Protein AF-0000000067715936 (afdb_homodimer)

Solvent-accessible surface area (backbone atoms only — not comparable to full-atom values): 15524 Å² total; per-residue (Å²): 127,85,48,69,52,58,50,30,34,48,45,57,54,63,25,70,60,18,38,40,28,25,36,74,87,39,34,25,76,39,58,26,57,14,31,23,70,72,31,63,42,48,46,82,70,44,51,72,33,55,62,60,72,42,38,44,74,93,49,41,64,63,50,51,56,50,47,52,48,27,74,70,68,75,48,71,90,54,71,92,53,64,46,77,43,72,30,29,26,68,85,65,51,73,45,35,28,36,34,47,71,28,82,40,57,46,97,87,66,46,73,51,25,40,32,36,43,50,41,82,41,40,67,61,51,51,51,52,51,51,48,50,50,53,38,53,53,48,51,46,54,52,68,77,90,125,85,49,68,52,58,50,29,32,49,46,56,55,63,25,68,61,19,38,40,29,25,36,74,87,37,35,25,76,40,57,27,58,14,30,23,70,73,33,62,42,47,46,83,70,42,51,73,31,57,63,59,72,41,39,44,74,94,49,42,64,63,49,49,56,51,47,52,48,26,72,71,67,75,48,71,90,53,72,92,54,65,46,76,44,73,30,28,26,67,87,64,50,74,45,35,28,34,34,46,72,30,82,41,54,46,97,86,65,47,74,51,25,41,33,36,42,49,42,84,41,38,66,60,52,51,51,52,50,51,49,51,50,52,39,52,53,48,50,46,54,53,68,75,89

Sequence (290 aa):
MVDFDTIAARLVTETEEAIIYATRDGIIRLWNGGSEKLFGYTAGEALGKSLDIIIPEKHRKAHWDGWDRVMESGETRYGSEPLNVPGIRADGSKMSLEFSITILKDDSGKIEGVAAFLRDVTANWDEKKALRIRIKELERQIEGHMVDFDTIAARLVTETEEAIIYATRDGIIRLWNGGSEKLFGYTAGEALGKSLDIIIPEKHRKAHWDGWDRVMESGETRYGSEPLNVPGIRADGSKMSLEFSITILKDDSGKIEGVAAFLRDVTANWDEKKALRIRIKELERQIEGH

Foldseek 3Di:
DDDPVRVVVCCQAPPLWFKWKAWLVQFTQDTHPNNCVVAVDDPVRRHGDGPVLWAPPVCVVVVVVQSVVCQVPVDHPCPQAWDWDKTAHNVGDIFIKTKDKDFDADPVRHTTIMMMTIDGCRVVVVVVVVVVVVVVVVVCVVVVD/DDDPVRVVVCCQAPPLWFKWKAWLVQFTQDTHPNNCVVAVDDPVRRHGDGPVLWAPPVCVVVVVVQSVVCQVPVDHPCPQAWDWDKTAHNVGDIFIKTKDKDFDADPVRHTGIMMMTIDGCRVVVVVVVVVVVVVVVVVCVVVVD

Secondary structure (DSSP, 8-state):
---HHHHHHHHHHH-SSEEEEEETTSBEEEE-HHHHHHH---HHHHTTSBGGGGS-HHHHHHHHHHHHHHHHHS--TTTTSPEEEEEE-TTS-EEEEEEEEEEEE-TTS-EEEEEEEEEE-HHHHHHHHHHHHHHHHHHHHHH--/---HHHHHHHHHHH-SSEEEEEETTSBEEEE-HHHHHHH---HHHHTTSBGGGGS-HHHHHHHHHHHHHHHHHS--TTTTSPEEEEEE-TTS-EEEEEEEEEEEE-TTS-EEEEEEEEEE-HHHHHHHHHHHHHHHHHHHHHH--

InterPro domains:
  IPR000014 PAS domain [PS50112] (10-74)
  IPR000014 PAS domain [SM00091] (6-72)
  IPR000014 PAS domain [TIGR00229] (12-124)
  IPR000014 PAS domain [cd00130] (17-121)
  IPR000700 PAS-associated, C-terminal [PS50113] (81-133)
  IPR013656 PAS fold 4 [PF08448] (16-123)
  IPR035965 PAS domain superfamily [SSF55785] (17-132)

Structure (mmCIF, N/CA/C/O backbone):
data_AF-0000000067715936-model_v1
#
loop_
_entity.id
_entity.type
_entity.pdbx_description
1 polymer 'PAS/PAC domain'
#
loop_
_atom_site.group_PDB
_atom_site.id
_atom_site.type_symbol
_atom_site.label_atom_id
_atom_site.label_alt_id
_atom_site.label_comp_id
_atom_site.label_asym_id
_atom_site.label_entity_id
_atom_site.label_seq_id
_atom_site.pdbx_PDB_ins_code
_atom_site.Cartn_x
_atom_site.Cartn_y
_atom_site.Cartn_z
_atom_site.occupancy
_atom_site.B_iso_or_equiv
_atom_site.auth_seq_id
_atom_site.auth_comp_id
_atom_site.auth_asym_id
_atom_site.auth_atom_id
_atom_site.pdbx_PDB_model_num
ATOM 1 N N . MET A 1 1 ? -14.18 -21.875 -7.168 1 60.84 1 MET A N 1
ATOM 2 C CA . MET A 1 1 ? -13.539 -20.828 -6.367 1 60.84 1 MET A CA 1
ATOM 3 C C . MET A 1 1 ? -12.117 -20.578 -6.852 1 60.84 1 MET A C 1
ATOM 5 O O . MET A 1 1 ? -11.367 -21.516 -7.121 1 60.84 1 MET A O 1
ATOM 9 N N . VAL A 1 2 ? -11.922 -19.375 -7.281 1 74.62 2 VAL A N 1
ATOM 10 C CA . VAL A 1 2 ? -10.602 -19.094 -7.812 1 74.62 2 VAL A CA 1
ATOM 11 C C . VAL A 1 2 ? -9.539 -19.422 -6.773 1 74.62 2 VAL A C 1
ATOM 13 O O . VAL A 1 2 ? -9.727 -19.188 -5.578 1 74.62 2 VAL A O 1
ATOM 16 N N . ASP A 1 3 ? -8.594 -20.172 -7.215 1 90.44 3 ASP A N 1
ATOM 17 C CA . ASP A 1 3 ? -7.551 -20.578 -6.273 1 90.44 3 ASP A CA 1
ATOM 18 C C . ASP A 1 3 ? -6.652 -19.406 -5.91 1 90.44 3 ASP A C 1
ATOM 20 O O . ASP A 1 3 ? -6.613 -18.406 -6.629 1 90.44 3 ASP A O 1
ATOM 24 N N . PHE A 1 4 ? -5.984 -19.562 -4.781 1 92.44 4 PHE A N 1
ATOM 25 C CA . PHE A 1 4 ? -5.168 -18.516 -4.188 1 92.44 4 PHE A CA 1
ATOM 26 C C . PHE A 1 4 ? -4.145 -17.984 -5.191 1 92.44 4 PHE A C 1
ATOM 28 O O . PHE A 1 4 ? -3.984 -16.781 -5.348 1 92.44 4 PHE A O 1
ATOM 35 N N . ASP A 1 5 ? -3.439 -18.906 -5.895 1 93.44 5 ASP A N 1
ATOM 36 C CA . ASP A 1 5 ? -2.381 -18.516 -6.816 1 93.44 5 ASP A CA 1
ATOM 37 C C . ASP A 1 5 ? -2.934 -17.656 -7.945 1 93.44 5 ASP A C 1
ATOM 39 O O . ASP A 1 5 ? -2.307 -16.672 -8.344 1 93.44 5 ASP A O 1
ATOM 43 N N . THR A 1 6 ? -4.098 -18 -8.391 1 92.5 6 THR A N 1
ATOM 44 C CA . THR A 1 6 ? -4.742 -17.25 -9.453 1 92.5 6 THR A CA 1
ATOM 45 C C . THR A 1 6 ? -5.148 -15.859 -8.961 1 92.5 6 THR A C 1
ATOM 47 O O . THR A 1 6 ? -4.906 -14.859 -9.633 1 92.5 6 THR A O 1
ATOM 50 N N . ILE A 1 7 ? -5.699 -15.773 -7.793 1 93.5 7 ILE A N 1
ATOM 51 C CA . ILE A 1 7 ? -6.117 -14.5 -7.215 1 93.5 7 ILE A CA 1
ATOM 52 C C . ILE A 1 7 ? -4.902 -13.602 -7.02 1 93.5 7 ILE A C 1
ATOM 54 O O . ILE A 1 7 ? -4.93 -12.422 -7.391 1 93.5 7 ILE A O 1
ATOM 58 N N . ALA A 1 8 ? -3.852 -14.18 -6.473 1 95.44 8 ALA A N 1
ATOM 59 C CA . ALA A 1 8 ? -2.637 -13.414 -6.203 1 95.44 8 ALA A CA 1
ATOM 60 C C . ALA A 1 8 ? -2.066 -12.828 -7.492 1 95.44 8 ALA A C 1
ATOM 62 O O . ALA A 1 8 ? -1.732 -11.641 -7.543 1 95.44 8 ALA A O 1
ATOM 63 N N . ALA A 1 9 ? -1.987 -13.664 -8.5 1 94.75 9 ALA A N 1
ATOM 64 C CA . ALA A 1 9 ? -1.44 -13.219 -9.773 1 94.75 9 ALA A CA 1
ATOM 65 C C . ALA A 1 9 ? -2.295 -12.102 -10.375 1 94.75 9 ALA A C 1
ATOM 67 O O . ALA A 1 9 ? -1.766 -11.102 -10.859 1 94.75 9 ALA A O 1
ATOM 68 N N . ARG A 1 10 ? -3.553 -12.25 -10.359 1 93.94 10 ARG A N 1
ATOM 69 C CA . ARG A 1 10 ? -4.457 -11.242 -10.906 1 93.94 10 ARG A CA 1
ATOM 70 C C . ARG A 1 10 ? -4.367 -9.938 -10.117 1 93.94 10 ARG A C 1
ATOM 72 O O . ARG A 1 10 ? -4.391 -8.852 -10.695 1 93.94 10 ARG A O 1
ATOM 79 N N . LEU A 1 11 ? -4.312 -10.094 -8.82 1 95.06 11 LEU A N 1
ATOM 80 C CA . LEU A 1 11 ? -4.238 -8.922 -7.961 1 95.06 11 LEU A CA 1
ATOM 81 C C . LEU A 1 11 ? -2.986 -8.102 -8.273 1 95.06 11 LEU A C 1
ATOM 83 O O . LEU A 1 11 ? -3.066 -6.887 -8.461 1 95.06 11 LEU A O 1
ATOM 87 N N . VAL A 1 12 ? -1.848 -8.734 -8.43 1 96.12 12 VAL A N 1
ATOM 88 C CA . VAL A 1 12 ? -0.587 -8.055 -8.703 1 96.12 12 VAL A CA 1
ATOM 89 C C . VAL A 1 12 ? -0.648 -7.398 -10.086 1 96.12 12 VAL A C 1
ATOM 91 O O . VAL A 1 12 ? -0.133 -6.297 -10.273 1 96.12 12 VAL A O 1
ATOM 94 N N . THR A 1 13 ? -1.333 -8.031 -10.93 1 94.5 13 THR A N 1
ATOM 95 C CA . THR A 1 13 ? -1.425 -7.543 -12.305 1 94.5 13 THR A CA 1
ATOM 96 C C . THR A 1 13 ? -2.406 -6.379 -12.398 1 94.5 13 THR A C 1
ATOM 98 O O . THR A 1 13 ? -2.152 -5.402 -13.109 1 94.5 13 THR A O 1
ATOM 101 N N . GLU A 1 14 ? -3.447 -6.418 -11.656 1 93.44 14 GLU A N 1
ATOM 102 C CA . GLU A 1 14 ? -4.562 -5.516 -11.938 1 93.44 14 GLU A CA 1
ATOM 103 C C . GLU A 1 14 ? -4.629 -4.387 -10.922 1 93.44 14 GLU A C 1
ATOM 105 O O . GLU A 1 14 ? -5.328 -3.391 -11.133 1 93.44 14 GLU A O 1
ATOM 110 N N . THR A 1 15 ? -3.955 -4.559 -9.836 1 94 15 THR A N 1
ATOM 111 C CA . THR A 1 15 ? -4.012 -3.527 -8.805 1 94 15 THR A CA 1
ATOM 112 C C . THR A 1 15 ? -3.404 -2.223 -9.305 1 94 15 THR A C 1
ATOM 114 O O . THR A 1 15 ? -2.561 -2.23 -10.203 1 94 15 THR A O 1
ATOM 117 N N . GLU A 1 16 ? -3.854 -1.119 -8.711 1 91.62 16 GLU A N 1
ATOM 118 C CA . GLU A 1 16 ? -3.273 0.189 -9 1 91.62 16 GLU A CA 1
ATOM 119 C C . GLU A 1 16 ? -2.031 0.44 -8.148 1 91.62 16 GLU A C 1
ATOM 121 O O . GLU A 1 16 ? -1.279 1.384 -8.406 1 91.62 16 GLU A O 1
ATOM 126 N N . GLU A 1 17 ? -1.806 -0.418 -7.191 1 93.38 17 GLU A N 1
ATOM 127 C CA . GLU A 1 17 ? -0.606 -0.298 -6.367 1 93.38 17 GLU A CA 1
ATOM 128 C C . GLU A 1 17 ? 0.656 -0.534 -7.191 1 93.38 17 GLU A C 1
ATOM 130 O O . GLU A 1 17 ? 0.688 -1.419 -8.047 1 93.38 17 GLU A O 1
ATOM 135 N N . ALA A 1 18 ? 1.635 0.284 -6.938 1 96.88 18 ALA A N 1
ATOM 136 C CA . ALA A 1 18 ? 2.922 0.044 -7.582 1 96.88 18 ALA A CA 1
ATOM 137 C C . ALA A 1 18 ? 3.666 -1.106 -6.914 1 96.88 18 ALA A C 1
ATOM 139 O O . ALA A 1 18 ? 3.918 -1.072 -5.707 1 96.88 18 ALA A O 1
ATOM 140 N N . ILE A 1 19 ? 4.012 -2.092 -7.707 1 97.94 19 ILE A N 1
ATOM 141 C CA . ILE A 1 19 ? 4.707 -3.279 -7.223 1 97.94 19 ILE A CA 1
ATOM 142 C C . ILE A 1 19 ? 5.918 -3.564 -8.109 1 97.94 19 ILE A C 1
ATOM 144 O O . ILE A 1 19 ? 5.785 -3.693 -9.328 1 97.94 19 ILE A O 1
ATOM 148 N N . ILE A 1 20 ? 7.051 -3.693 -7.461 1 98.25 20 ILE A N 1
ATOM 149 C CA . ILE A 1 20 ? 8.297 -4.008 -8.156 1 98.25 20 ILE A CA 1
ATOM 150 C C . ILE A 1 20 ? 8.969 -5.207 -7.492 1 98.25 20 ILE A C 1
ATOM 152 O O . ILE A 1 20 ? 8.867 -5.391 -6.277 1 98.25 20 ILE A O 1
ATOM 156 N N . TYR A 1 21 ? 9.57 -6.043 -8.266 1 97.75 21 TYR A N 1
ATOM 157 C CA . TYR A 1 21 ? 10.469 -7.09 -7.793 1 97.75 21 TYR A CA 1
ATOM 158 C C . TYR A 1 21 ? 11.828 -6.996 -8.469 1 97.75 21 TYR A C 1
ATOM 160 O O . TYR A 1 21 ? 11.914 -6.832 -9.688 1 97.75 21 TYR A O 1
ATOM 168 N N . ALA A 1 22 ? 12.844 -7 -7.691 1 97.5 22 ALA A N 1
ATOM 169 C CA . ALA A 1 22 ? 14.203 -7.027 -8.219 1 97.5 22 ALA A CA 1
ATOM 170 C C . ALA A 1 22 ? 14.984 -8.219 -7.668 1 97.5 22 ALA A C 1
ATOM 172 O O . ALA A 1 22 ? 14.844 -8.57 -6.496 1 97.5 22 ALA A O 1
ATOM 173 N N . THR A 1 23 ? 15.828 -8.773 -8.516 1 95.81 23 THR A N 1
ATOM 174 C CA . THR A 1 23 ? 16.672 -9.898 -8.125 1 95.81 23 THR A CA 1
ATOM 175 C C . THR A 1 23 ? 17.766 -9.445 -7.164 1 95.81 23 THR A C 1
ATOM 177 O O . THR A 1 23 ? 17.906 -8.25 -6.891 1 95.81 23 THR A O 1
ATOM 180 N N . ARG A 1 24 ? 18.469 -10.422 -6.668 1 93.69 24 ARG A N 1
ATOM 181 C CA . ARG A 1 24 ? 19.547 -10.164 -5.719 1 93.69 24 ARG A CA 1
ATOM 182 C C . ARG A 1 24 ? 20.547 -9.164 -6.285 1 93.69 24 ARG A C 1
ATOM 184 O O . ARG A 1 24 ? 21.141 -8.375 -5.539 1 93.69 24 ARG A O 1
ATOM 191 N N . ASP A 1 25 ? 20.719 -9.109 -7.582 1 94.12 25 ASP A N 1
ATOM 192 C CA . ASP A 1 25 ? 21.688 -8.219 -8.203 1 94.12 25 ASP A CA 1
ATOM 193 C C . ASP A 1 25 ? 21.062 -6.867 -8.539 1 94.12 25 ASP A C 1
ATOM 195 O O . ASP A 1 25 ? 21.672 -6.035 -9.211 1 94.12 25 ASP A O 1
ATOM 199 N N . GLY A 1 26 ? 19.844 -6.695 -8.195 1 96.19 26 GLY A N 1
ATOM 200 C CA . GLY A 1 26 ? 19.219 -5.391 -8.344 1 96.19 26 GLY A CA 1
ATOM 201 C C . GLY A 1 26 ? 18.562 -5.199 -9.695 1 96.19 26 GLY A C 1
ATOM 202 O O . GLY A 1 26 ? 18.297 -4.066 -10.109 1 96.19 26 GLY A O 1
ATOM 203 N N . ILE A 1 27 ? 18.328 -6.348 -10.359 1 97.69 27 ILE A N 1
ATOM 204 C CA . ILE A 1 27 ? 17.719 -6.281 -11.688 1 97.69 27 ILE A CA 1
ATOM 205 C C . ILE A 1 27 ? 16.203 -6.465 -11.57 1 97.69 27 ILE A C 1
ATOM 207 O O . ILE A 1 27 ? 15.734 -7.422 -10.953 1 97.69 27 ILE A O 1
ATOM 211 N N . ILE A 1 28 ? 15.484 -5.551 -12.18 1 98.19 28 ILE A N 1
ATOM 212 C CA . ILE A 1 28 ? 14.031 -5.527 -12.086 1 98.19 28 ILE A CA 1
ATOM 213 C C . ILE A 1 28 ? 13.438 -6.676 -12.906 1 98.19 28 ILE A C 1
ATOM 215 O O . ILE A 1 28 ? 13.758 -6.832 -14.086 1 98.19 28 ILE A O 1
ATOM 219 N N . ARG A 1 29 ? 12.523 -7.449 -12.32 1 97.62 29 ARG A N 1
ATOM 220 C CA . ARG A 1 29 ? 11.914 -8.586 -13.008 1 97.62 29 ARG A CA 1
ATOM 221 C C . ARG A 1 29 ? 10.391 -8.516 -12.914 1 97.62 29 ARG A C 1
ATOM 223 O O . ARG A 1 29 ? 9.688 -9.297 -13.57 1 97.62 29 ARG A O 1
ATOM 230 N N . LEU A 1 30 ? 9.93 -7.684 -12.117 1 97.75 30 LEU A N 1
ATOM 231 C CA . LEU A 1 30 ? 8.5 -7.395 -12.055 1 97.75 30 LEU A CA 1
ATOM 232 C C . LEU A 1 30 ? 8.258 -5.891 -11.992 1 97.75 30 LEU A C 1
ATOM 234 O O . LEU A 1 30 ? 8.859 -5.191 -11.18 1 97.75 30 LEU A O 1
ATOM 238 N N . TRP A 1 31 ? 7.484 -5.438 -12.852 1 98.06 31 TRP A N 1
ATOM 239 C CA . TRP A 1 31 ? 7.043 -4.059 -13.031 1 98.06 31 TRP A CA 1
ATOM 240 C C . TRP A 1 31 ? 5.582 -4.008 -13.469 1 98.06 31 TRP A C 1
ATOM 242 O O . TRP A 1 31 ? 5.27 -4.199 -14.648 1 98.06 31 TRP A O 1
ATOM 252 N N . ASN A 1 32 ? 4.734 -3.734 -12.492 1 97.75 32 ASN A N 1
ATOM 253 C CA . ASN A 1 32 ? 3.324 -3.865 -12.836 1 97.75 32 ASN A CA 1
ATOM 254 C C . ASN A 1 32 ? 2.736 -2.537 -13.305 1 97.75 32 ASN A C 1
ATOM 256 O O . ASN A 1 32 ? 3.451 -1.538 -13.406 1 97.75 32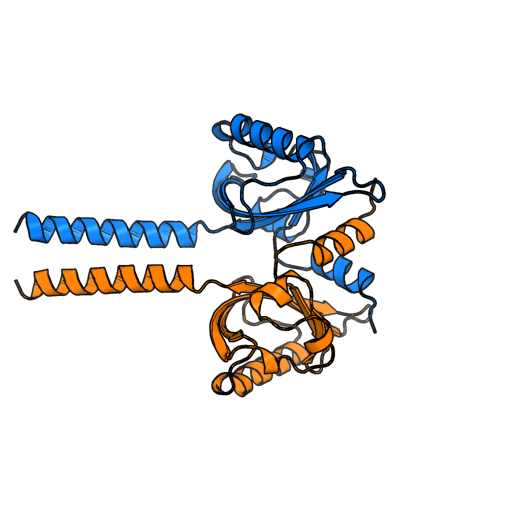 ASN A O 1
ATOM 260 N N . GLY A 1 33 ? 1.473 -2.545 -13.641 1 96.81 33 GLY A N 1
ATOM 261 C CA . GLY A 1 33 ? 0.8 -1.356 -14.141 1 96.81 33 GLY A CA 1
ATOM 262 C C . GLY A 1 33 ? 0.871 -0.184 -13.18 1 96.81 33 GLY A C 1
ATOM 263 O O . GLY A 1 33 ? 1.032 0.963 -13.609 1 96.81 33 GLY A O 1
ATOM 264 N N . GLY A 1 34 ? 0.714 -0.448 -11.867 1 96.62 34 GLY A N 1
ATOM 265 C CA . GLY A 1 34 ? 0.875 0.606 -10.875 1 96.62 34 GLY A CA 1
ATOM 266 C C . GLY A 1 34 ? 2.238 1.271 -10.93 1 96.62 34 GLY A C 1
ATOM 267 O O . GLY A 1 34 ? 2.348 2.488 -10.766 1 96.62 34 GLY A O 1
ATOM 268 N N . SER A 1 35 ? 3.254 0.497 -11.18 1 98.25 35 SER A N 1
ATOM 269 C CA . SER A 1 35 ? 4.605 1.039 -11.297 1 98.25 35 SER A CA 1
ATOM 270 C C . SER A 1 35 ? 4.754 1.886 -12.555 1 98.25 35 SER A C 1
ATOM 272 O O . SER A 1 35 ? 5.426 2.92 -12.539 1 98.25 35 SER A O 1
ATOM 274 N N . GLU A 1 36 ? 4.141 1.464 -13.625 1 98.44 36 GLU A N 1
ATOM 275 C CA . GLU A 1 36 ? 4.168 2.258 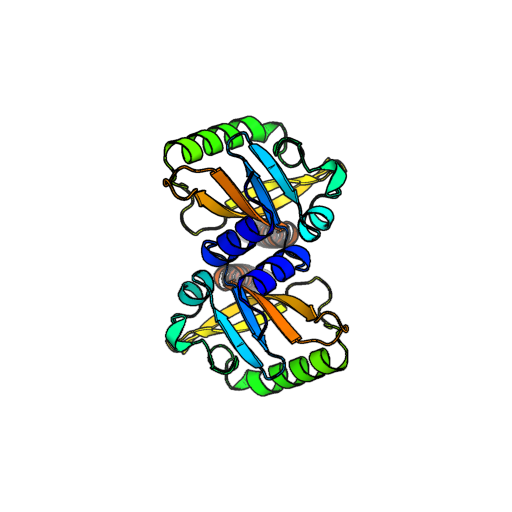-14.852 1 98.44 36 GLU A CA 1
ATOM 276 C C . GLU A 1 36 ? 3.541 3.631 -14.633 1 98.44 36 GLU A C 1
ATOM 278 O O . GLU A 1 36 ? 4.098 4.648 -15.047 1 98.44 36 GLU A O 1
ATOM 283 N N . LYS A 1 37 ? 2.439 3.611 -13.953 1 96.44 37 LYS A N 1
ATOM 284 C CA . LYS A 1 37 ? 1.737 4.863 -13.688 1 96.44 37 LYS A CA 1
ATOM 285 C C . LYS A 1 37 ? 2.547 5.762 -12.75 1 96.44 37 LYS A C 1
ATOM 287 O O . LYS A 1 37 ? 2.625 6.973 -12.961 1 96.44 37 LYS A O 1
ATOM 292 N N . LEU A 1 38 ? 3.131 5.18 -11.805 1 97.12 38 LEU A N 1
ATOM 293 C CA . LEU A 1 38 ? 3.838 5.922 -10.773 1 97.12 38 LEU A CA 1
ATOM 294 C C . LEU A 1 38 ? 5.129 6.523 -11.32 1 97.12 38 LEU A C 1
ATOM 296 O O . LEU A 1 38 ? 5.422 7.695 -11.07 1 97.12 38 LEU A O 1
ATOM 300 N N . PHE A 1 39 ? 5.879 5.727 -12.109 1 98.31 39 PHE A N 1
ATOM 301 C CA . PHE A 1 39 ? 7.238 6.137 -12.438 1 98.31 39 PHE A CA 1
ATOM 302 C C . PHE A 1 39 ? 7.324 6.594 -13.891 1 98.31 39 PHE A C 1
ATOM 304 O O . PHE A 1 39 ? 8.289 7.254 -14.281 1 98.31 39 PHE A O 1
ATOM 311 N N . GLY A 1 40 ? 6.352 6.094 -14.734 1 98.5 40 GLY A N 1
ATOM 312 C CA . GLY A 1 40 ? 6.309 6.559 -16.109 1 98.5 40 GLY A CA 1
ATOM 313 C C . GLY A 1 40 ? 7.055 5.648 -17.078 1 98.5 40 GLY A C 1
ATOM 314 O O . GLY A 1 40 ? 7.043 5.867 -18.281 1 98.5 40 GLY A O 1
ATOM 315 N N . TYR A 1 41 ? 7.805 4.641 -16.609 1 98.62 41 TYR A N 1
ATOM 316 C CA . TYR A 1 41 ? 8.398 3.611 -17.453 1 98.62 41 TYR A CA 1
ATOM 317 C C . TYR A 1 41 ? 7.402 2.486 -17.719 1 98.62 41 TYR A C 1
ATOM 319 O O . TYR A 1 41 ? 6.738 2.008 -16.781 1 98.62 41 TYR A O 1
ATOM 327 N N . THR A 1 42 ? 7.293 2.072 -18.938 1 98.31 42 THR A N 1
ATOM 328 C CA . THR A 1 42 ? 6.539 0.855 -19.219 1 98.31 42 THR A CA 1
ATOM 329 C C . THR A 1 42 ? 7.285 -0.372 -18.703 1 98.31 42 THR A C 1
ATOM 331 O O . THR A 1 42 ? 8.477 -0.298 -18.391 1 98.31 42 THR A O 1
ATOM 334 N N . ALA A 1 43 ? 6.555 -1.436 -18.609 1 97.81 43 ALA A N 1
ATOM 335 C CA . ALA A 1 43 ? 7.211 -2.688 -18.25 1 97.81 43 ALA A CA 1
ATOM 336 C C . ALA A 1 43 ? 8.336 -3.02 -19.219 1 97.81 43 ALA A C 1
ATOM 338 O O . ALA A 1 43 ? 9.414 -3.463 -18.812 1 97.81 43 ALA A O 1
ATOM 339 N N . GLY A 1 44 ? 8.102 -2.836 -20.453 1 97.88 44 GLY A N 1
ATOM 340 C CA . GLY A 1 44 ? 9.109 -3.098 -21.469 1 97.88 44 GLY A CA 1
ATOM 341 C C . GLY A 1 44 ? 10.375 -2.275 -21.266 1 97.88 44 GLY A C 1
ATOM 342 O O . GLY A 1 44 ? 11.477 -2.748 -21.547 1 97.88 44 GLY A O 1
ATOM 343 N N . GLU A 1 45 ? 10.266 -1.085 -20.797 1 98.5 45 GLU A N 1
ATOM 344 C CA . GLU A 1 45 ? 11.398 -0.193 -20.562 1 98.5 45 GLU A CA 1
ATOM 345 C C . GLU A 1 45 ? 12.117 -0.543 -19.25 1 98.5 45 GLU A C 1
ATOM 347 O O . GLU A 1 45 ? 13.328 -0.372 -19.141 1 98.5 45 GLU A O 1
ATOM 352 N N . ALA A 1 46 ? 11.406 -0.986 -18.281 1 98.62 46 ALA A N 1
ATOM 353 C CA . ALA A 1 46 ? 11.93 -1.114 -16.922 1 98.62 46 ALA A CA 1
ATOM 354 C C . ALA A 1 46 ? 12.508 -2.508 -16.688 1 98.62 46 ALA A C 1
ATOM 356 O O . ALA A 1 46 ? 13.523 -2.658 -16 1 98.62 46 ALA A O 1
ATOM 357 N N . LEU A 1 47 ? 11.852 -3.557 -17.25 1 98.06 47 LEU A N 1
ATOM 358 C CA . LEU A 1 47 ? 12.289 -4.93 -17 1 98.06 47 LEU A CA 1
ATOM 359 C C . LEU A 1 47 ? 13.695 -5.152 -17.547 1 98.06 47 LEU A C 1
ATOM 361 O O . LEU A 1 47 ? 14.008 -4.758 -18.672 1 98.06 47 LEU A O 1
ATOM 365 N N . GLY A 1 48 ? 14.539 -5.699 -16.719 1 98 48 GLY A N 1
ATOM 366 C CA . GLY A 1 48 ? 15.914 -5.965 -17.094 1 98 48 GLY A CA 1
ATOM 367 C C . GLY A 1 48 ? 16.859 -4.84 -16.719 1 98 48 GLY A C 1
ATOM 368 O O . GLY A 1 48 ? 18.078 -4.98 -16.844 1 98 48 GLY A O 1
ATOM 369 N N . LYS A 1 49 ? 16.375 -3.76 -16.281 1 98.5 49 LYS A N 1
ATOM 370 C CA . LYS A 1 49 ? 17.188 -2.625 -15.867 1 98.5 49 LYS A CA 1
ATOM 371 C C . LYS A 1 49 ? 17.469 -2.666 -14.367 1 98.5 49 LYS A C 1
ATOM 373 O O . LYS A 1 49 ? 16.875 -3.461 -13.641 1 98.5 49 LYS A O 1
ATOM 378 N N . SER A 1 50 ? 18.469 -1.834 -13.938 1 98.44 50 SER A N 1
ATOM 379 C CA . SER A 1 50 ? 18.766 -1.607 -12.531 1 98.44 50 SER A CA 1
ATOM 380 C C . SER A 1 50 ? 17.719 -0.721 -11.867 1 98.44 50 SER A C 1
ATOM 382 O O . SER A 1 50 ? 17.141 0.162 -12.516 1 98.44 50 SER A O 1
ATOM 384 N N . LEU A 1 51 ? 17.484 -0.887 -10.562 1 98.19 51 LEU A N 1
ATOM 385 C CA . LEU A 1 51 ? 16.625 -0.005 -9.773 1 98.19 51 LEU A CA 1
ATOM 386 C C . LEU A 1 51 ? 17.094 1.443 -9.883 1 98.19 51 LEU A C 1
ATOM 388 O O . LEU A 1 51 ? 16.359 2.365 -9.531 1 98.19 51 LEU A O 1
ATOM 392 N N . ASP A 1 52 ? 18.219 1.64 -10.43 1 98.06 52 ASP A N 1
ATOM 393 C CA . ASP A 1 52 ? 18.797 2.979 -10.57 1 98.06 52 ASP A CA 1
ATOM 394 C C . ASP A 1 52 ? 17.828 3.904 -11.312 1 98.06 52 ASP A C 1
ATOM 396 O O . ASP A 1 52 ? 17.828 5.117 -11.086 1 98.06 52 ASP A O 1
ATOM 400 N N . ILE A 1 53 ? 17.047 3.4 -12.133 1 98.31 53 ILE A N 1
ATOM 401 C CA . ILE A 1 53 ? 16.219 4.23 -13 1 98.31 53 ILE A CA 1
ATOM 402 C C . ILE A 1 53 ? 15.219 5.02 -12.156 1 98.31 53 ILE A C 1
ATOM 404 O O . ILE A 1 53 ? 14.633 6 -12.633 1 98.31 53 ILE A O 1
ATOM 408 N N . ILE A 1 54 ? 15 4.621 -10.852 1 98.12 54 ILE A N 1
ATOM 409 C CA . ILE A 1 54 ? 14 5.305 -10.047 1 98.12 54 ILE A CA 1
ATOM 410 C C . ILE A 1 54 ? 14.648 5.871 -8.789 1 98.12 54 ILE A C 1
ATOM 412 O O . ILE A 1 54 ? 13.953 6.285 -7.855 1 98.12 54 ILE A O 1
ATOM 416 N N . ILE A 1 55 ? 15.914 5.762 -8.664 1 97.81 55 ILE A N 1
ATOM 417 C CA . ILE A 1 55 ? 16.656 6.289 -7.527 1 97.81 55 ILE A CA 1
ATOM 418 C C . ILE A 1 55 ? 17.469 7.504 -7.965 1 97.81 55 ILE A C 1
ATOM 420 O O . ILE A 1 55 ? 18.344 7.398 -8.836 1 97.81 55 ILE A O 1
ATOM 424 N N . PRO A 1 56 ? 17.156 8.625 -7.34 1 97.88 56 PRO A N 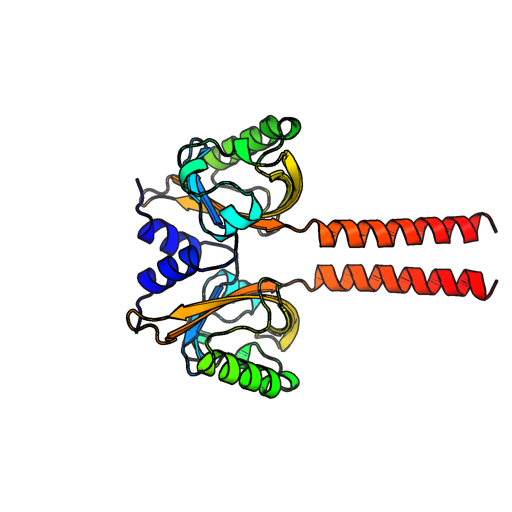1
ATOM 425 C CA . PRO A 1 56 ? 18 9.766 -7.68 1 97.88 56 PRO A CA 1
ATOM 426 C C . PRO A 1 56 ? 19.484 9.469 -7.492 1 97.88 56 PRO A C 1
ATOM 428 O O . PRO A 1 56 ? 19.875 8.797 -6.535 1 97.88 56 PRO A O 1
ATOM 431 N N . GLU A 1 57 ? 20.297 10.062 -8.328 1 97.25 57 GLU A N 1
ATOM 432 C CA . GLU A 1 57 ? 21.719 9.742 -8.383 1 97.25 57 GLU A CA 1
ATOM 433 C C . GLU A 1 57 ? 22.375 9.922 -7.016 1 97.25 57 GLU A C 1
ATOM 435 O O . GLU A 1 57 ? 23.141 9.062 -6.574 1 97.25 57 GLU A O 1
ATOM 440 N N . LYS A 1 58 ? 22.078 10.969 -6.371 1 96.62 58 LYS A N 1
ATOM 441 C CA . LYS A 1 58 ? 22.734 11.312 -5.117 1 96.62 58 LYS A CA 1
ATOM 442 C C . LYS A 1 58 ? 22.391 10.32 -4.016 1 96.62 58 LYS A C 1
ATOM 444 O O . LYS A 1 58 ? 23.047 10.289 -2.967 1 96.62 58 LYS A O 1
ATOM 449 N N . HIS A 1 59 ? 21.391 9.492 -4.195 1 96.75 59 HIS A N 1
ATOM 450 C CA . HIS A 1 59 ? 20.953 8.562 -3.164 1 96.75 59 HIS A CA 1
ATOM 451 C C . HIS A 1 59 ? 21.328 7.125 -3.521 1 96.75 59 HIS A C 1
ATOM 453 O O . HIS A 1 59 ? 21.062 6.199 -2.752 1 96.75 59 HIS A O 1
ATOM 459 N N . ARG A 1 60 ? 21.938 6.863 -4.664 1 97.69 60 ARG A N 1
ATOM 460 C CA . ARG A 1 60 ? 22.172 5.512 -5.164 1 97.69 60 ARG A CA 1
ATOM 461 C C . ARG A 1 60 ? 23.188 4.777 -4.293 1 97.69 60 ARG A C 1
ATOM 463 O O . ARG A 1 60 ? 23 3.605 -3.959 1 97.69 60 ARG A O 1
ATOM 470 N N . LYS A 1 61 ? 24.188 5.492 -3.916 1 97.62 61 LYS A N 1
ATOM 471 C CA . LYS A 1 61 ? 25.203 4.832 -3.088 1 97.62 61 LYS A CA 1
ATOM 472 C C . LYS A 1 61 ? 24.594 4.328 -1.781 1 97.62 61 LYS A C 1
ATOM 474 O O . LYS A 1 61 ? 24.781 3.174 -1.401 1 97.62 61 LYS A O 1
ATOM 479 N N . ALA A 1 62 ? 23.891 5.207 -1.081 1 95.19 62 ALA A N 1
ATOM 480 C CA . ALA A 1 62 ? 23.25 4.832 0.178 1 95.19 62 ALA A CA 1
ATOM 481 C C . ALA A 1 62 ? 22.266 3.688 -0.028 1 95.19 62 ALA A C 1
ATOM 483 O O . ALA A 1 62 ? 22.172 2.781 0.805 1 95.19 62 ALA A O 1
ATOM 484 N N . HIS A 1 63 ? 21.531 3.701 -1.099 1 95.38 63 HIS A N 1
ATOM 485 C CA . HIS A 1 63 ? 20.562 2.646 -1.407 1 95.38 63 HIS A CA 1
ATOM 486 C C . HIS A 1 63 ? 21.266 1.3 -1.575 1 95.38 63 HIS A C 1
ATOM 488 O O . HIS A 1 63 ? 20.859 0.308 -0.962 1 95.38 63 HIS A O 1
ATOM 494 N N . TRP A 1 64 ? 22.297 1.25 -2.328 1 96.81 64 TRP A N 1
ATOM 495 C CA . TRP A 1 64 ? 22.953 -0.019 -2.633 1 96.81 64 TRP A CA 1
ATOM 496 C C . TRP A 1 64 ? 23.734 -0.528 -1.431 1 96.81 64 TRP A C 1
ATOM 498 O O . TRP A 1 64 ? 23.844 -1.738 -1.216 1 96.81 64 TRP A O 1
ATOM 508 N N . ASP A 1 65 ? 24.297 0.447 -0.631 1 95.44 65 ASP A N 1
ATOM 509 C CA . ASP A 1 65 ? 24.875 0.035 0.638 1 95.44 65 ASP A CA 1
ATOM 510 C C . ASP A 1 65 ? 23.859 -0.686 1.514 1 95.44 65 ASP A C 1
ATOM 512 O O . ASP A 1 65 ? 24.156 -1.726 2.104 1 95.44 65 ASP A O 1
ATOM 516 N N . GLY A 1 66 ? 22.719 -0.105 1.575 1 92.25 66 GLY A N 1
ATOM 517 C CA . GLY A 1 66 ? 21.656 -0.745 2.326 1 92.25 66 GLY A CA 1
ATOM 518 C C . GLY A 1 66 ? 21.188 -2.051 1.71 1 92.25 66 GLY A C 1
ATOM 519 O O . GLY A 1 66 ? 20.922 -3.02 2.424 1 92.25 66 GLY A O 1
ATOM 520 N N . TRP A 1 67 ? 21.078 -2.119 0.424 1 94.12 67 TRP A N 1
ATOM 521 C CA . TRP A 1 67 ? 20.688 -3.32 -0.314 1 94.12 67 TRP A CA 1
ATOM 522 C C . TRP A 1 67 ? 21.641 -4.473 -0.001 1 94.12 67 TRP A C 1
ATOM 524 O O . TRP A 1 67 ? 21.203 -5.574 0.343 1 94.12 67 TRP A O 1
ATOM 534 N N . ASP A 1 68 ? 22.891 -4.199 -0.092 1 93.88 68 ASP A N 1
ATOM 535 C CA . ASP A 1 68 ? 23.906 -5.219 0.148 1 93.88 68 ASP A CA 1
ATOM 536 C C . ASP A 1 68 ? 23.812 -5.758 1.574 1 93.88 68 ASP A C 1
ATOM 538 O O . ASP A 1 68 ? 23.969 -6.961 1.799 1 93.88 68 ASP A O 1
ATOM 542 N N . ARG A 1 69 ? 23.578 -4.848 2.445 1 92.19 69 ARG A N 1
ATOM 543 C CA . ARG A 1 69 ? 23.422 -5.27 3.834 1 92.19 69 ARG A CA 1
ATOM 544 C C . ARG A 1 69 ? 22.25 -6.227 3.994 1 92.19 69 ARG A C 1
ATOM 546 O O . ARG A 1 69 ? 22.359 -7.238 4.691 1 92.19 69 ARG A O 1
ATOM 553 N N . VAL A 1 70 ? 21.172 -5.926 3.359 1 89.69 70 VAL A N 1
ATOM 554 C CA . VAL A 1 70 ? 19.984 -6.766 3.432 1 89.69 70 VAL A CA 1
ATOM 555 C C . VAL A 1 70 ? 20.266 -8.125 2.787 1 89.69 70 VAL A C 1
ATOM 557 O O . VAL A 1 70 ? 19.875 -9.164 3.322 1 89.69 70 VAL A O 1
ATOM 560 N N . MET A 1 71 ? 20.922 -8.109 1.677 1 91.19 71 MET A N 1
ATOM 561 C CA . MET A 1 71 ? 21.234 -9.352 0.969 1 91.19 71 MET A CA 1
ATOM 562 C C . MET A 1 71 ? 22.125 -10.258 1.82 1 91.19 71 MET A C 1
ATOM 564 O O . MET A 1 71 ? 22.016 -11.484 1.741 1 91.19 71 MET A O 1
ATOM 568 N N . GLU A 1 72 ? 22.891 -9.633 2.613 1 89.56 72 GLU A N 1
ATOM 569 C CA . GLU A 1 72 ? 23.828 -10.383 3.445 1 89.56 72 GLU A CA 1
ATOM 570 C C . GLU A 1 72 ? 23.156 -10.891 4.715 1 89.56 72 GLU A C 1
ATOM 572 O O . GLU A 1 72 ? 23.328 -12.047 5.105 1 89.56 72 GLU A O 1
ATOM 577 N N . SER A 1 73 ? 22.344 -10.07 5.301 1 85.38 73 SER A N 1
ATOM 578 C CA . SER A 1 73 ? 21.812 -10.391 6.625 1 85.38 73 SER A CA 1
ATOM 579 C C . SER A 1 73 ? 20.438 -11.047 6.535 1 85.38 73 SER A C 1
ATOM 581 O O . SER A 1 73 ? 20.031 -11.758 7.449 1 85.38 73 SER A O 1
ATOM 583 N N . GLY A 1 74 ? 19.75 -10.703 5.48 1 81.75 74 GLY A N 1
ATOM 584 C CA . GLY A 1 74 ? 18.375 -11.133 5.344 1 81.75 74 GLY A CA 1
ATOM 585 C C . GLY A 1 74 ? 17.406 -10.328 6.203 1 81.75 74 GLY A C 1
ATOM 586 O O . GLY A 1 74 ? 16.25 -10.719 6.379 1 81.75 74 GLY A O 1
ATOM 587 N N . GLU A 1 75 ? 17.984 -9.312 6.789 1 80.25 75 GLU A N 1
ATOM 588 C CA . GLU A 1 75 ? 17.188 -8.484 7.688 1 80.25 75 GLU A CA 1
ATOM 589 C C . GLU A 1 75 ? 17.109 -7.047 7.191 1 80.25 75 GLU A C 1
ATOM 591 O O . GLU A 1 75 ? 18.078 -6.512 6.656 1 80.25 75 GLU A O 1
ATOM 596 N N . THR A 1 76 ? 15.867 -6.551 7.254 1 77 76 THR A N 1
ATOM 597 C CA . THR A 1 76 ? 15.711 -5.129 6.98 1 77 76 THR A CA 1
ATOM 598 C C . THR A 1 76 ? 15.719 -4.324 8.273 1 77 76 THR A C 1
ATOM 600 O O . THR A 1 76 ? 15.289 -4.816 9.32 1 77 76 THR A O 1
ATOM 603 N N . ARG A 1 77 ? 16.469 -3.176 8.305 1 62.94 77 ARG A N 1
ATOM 604 C CA . ARG A 1 77 ? 16.516 -2.311 9.484 1 62.94 77 ARG A CA 1
ATOM 605 C C . ARG A 1 77 ? 15.164 -1.654 9.734 1 62.94 77 ARG A C 1
ATOM 607 O O . ARG A 1 77 ? 14.922 -1.115 10.812 1 62.94 77 ARG A O 1
ATOM 614 N N . TYR A 1 78 ? 14.422 -1.62 8.766 1 61.59 78 TYR A N 1
ATOM 615 C CA . TYR A 1 78 ? 13.281 -0.72 8.836 1 61.59 78 TYR A CA 1
ATOM 616 C C . TYR A 1 78 ? 12.047 -1.448 9.367 1 61.59 78 TYR A C 1
ATOM 618 O O . TYR A 1 78 ? 11.023 -0.821 9.664 1 61.59 78 TYR A O 1
ATOM 626 N N . GLY A 1 79 ? 12.422 -2.582 10.055 1 54.84 79 GLY A N 1
ATOM 627 C CA . GLY A 1 79 ? 11.273 -3.303 10.57 1 54.84 79 GLY A CA 1
ATOM 628 C C . GLY A 1 79 ? 10.055 -3.221 9.664 1 54.84 79 GLY A C 1
ATOM 629 O O . GLY A 1 79 ? 10.18 -3.32 8.445 1 54.84 79 GLY A O 1
ATOM 630 N N . SER A 1 80 ? 8.766 -2.926 10.32 1 58.62 80 SER A N 1
ATOM 631 C CA . SER A 1 80 ? 7.465 -2.902 9.664 1 58.62 80 SER A CA 1
ATOM 632 C C . SER A 1 80 ? 7.102 -1.492 9.211 1 58.62 80 SER A C 1
ATOM 634 O O . SER A 1 80 ? 6.07 -1.287 8.57 1 58.62 80 SER A O 1
ATOM 636 N N . GLU A 1 81 ? 8.031 -0.574 9.492 1 62.41 81 GLU A N 1
ATOM 637 C CA . GLU A 1 81 ? 7.609 0.784 9.164 1 62.41 81 GLU A CA 1
ATOM 638 C C . GLU A 1 81 ? 8 1.153 7.738 1 62.41 81 GLU A C 1
ATOM 640 O O . GLU A 1 81 ? 9.07 0.766 7.262 1 62.41 81 GLU A O 1
ATOM 645 N N . PRO A 1 82 ? 7.008 1.757 7.059 1 70.62 82 PRO A N 1
ATOM 646 C CA . PRO A 1 82 ? 7.34 2.207 5.707 1 70.62 82 PRO A CA 1
ATOM 647 C C . PRO A 1 82 ? 8.508 3.193 5.684 1 70.62 82 PRO A C 1
ATOM 649 O O . PRO A 1 82 ? 8.695 3.957 6.633 1 70.62 82 PRO A O 1
ATOM 652 N N . LEU A 1 83 ? 9.367 3.01 4.711 1 80.06 83 LEU A N 1
ATOM 653 C CA . LEU A 1 83 ? 10.477 3.93 4.477 1 80.06 83 LEU A CA 1
ATOM 654 C C . LEU A 1 83 ? 10.047 5.082 3.574 1 80.06 83 LEU A C 1
ATOM 656 O O . LEU A 1 83 ? 9.266 4.883 2.639 1 80.06 83 LEU A O 1
ATOM 660 N N . ASN A 1 84 ? 10.422 6.262 3.986 1 84.88 84 ASN A N 1
ATOM 661 C CA . ASN A 1 84 ? 10.195 7.441 3.158 1 84.88 84 ASN A CA 1
ATOM 662 C C . ASN A 1 84 ? 11.477 7.895 2.465 1 84.88 84 ASN A C 1
ATOM 664 O O . ASN A 1 84 ? 12.445 8.266 3.125 1 84.88 84 ASN A O 1
ATOM 668 N N . VAL A 1 85 ? 11.516 7.832 1.183 1 90.88 85 VAL A N 1
ATOM 669 C CA . VAL A 1 85 ? 12.719 8.188 0.434 1 90.88 85 VAL A CA 1
ATOM 670 C C . VAL A 1 85 ? 12.328 8.969 -0.819 1 90.88 85 VAL A C 1
ATOM 672 O O . VAL A 1 85 ? 11.219 8.836 -1.325 1 90.88 85 VAL A O 1
ATOM 675 N N . PRO A 1 86 ? 13.273 9.797 -1.226 1 95.19 86 PRO A N 1
ATOM 676 C CA . PRO A 1 86 ? 13.008 10.438 -2.516 1 95.19 86 PRO A CA 1
ATOM 677 C C . PRO A 1 86 ? 13.078 9.453 -3.686 1 95.19 86 PRO A C 1
ATOM 679 O O . PRO A 1 86 ? 13.844 8.492 -3.645 1 95.19 86 PRO A O 1
ATOM 682 N N . GLY A 1 87 ? 12.266 9.625 -4.715 1 97.19 87 GLY A N 1
ATOM 683 C CA . GLY A 1 87 ? 12.297 8.898 -5.973 1 97.19 87 GLY A CA 1
ATOM 684 C C . GLY A 1 87 ? 12.297 9.812 -7.188 1 97.19 87 GLY A C 1
ATOM 685 O O . GLY A 1 87 ? 12.117 11.023 -7.062 1 97.19 87 GLY A O 1
ATOM 686 N N . ILE A 1 88 ? 12.594 9.219 -8.32 1 98.12 88 ILE A N 1
ATOM 687 C CA . ILE A 1 88 ? 12.602 9.977 -9.562 1 98.12 88 ILE A CA 1
ATOM 688 C C . ILE A 1 88 ? 11.789 9.242 -10.625 1 98.12 88 ILE A C 1
ATOM 690 O O . ILE A 1 88 ? 11.844 8.008 -10.711 1 98.12 88 ILE A O 1
ATOM 694 N N . ARG A 1 89 ? 11.039 10.031 -11.406 1 98.19 89 ARG A N 1
ATOM 695 C CA . ARG A 1 89 ? 10.242 9.477 -12.492 1 98.19 89 ARG A CA 1
ATOM 696 C C . ARG A 1 89 ? 11.031 9.453 -13.797 1 98.19 89 ARG A C 1
ATOM 698 O O . ARG A 1 89 ? 12.102 10.055 -13.891 1 98.19 89 ARG A O 1
ATOM 705 N N . ALA A 1 90 ? 10.445 8.82 -14.773 1 98.25 90 ALA A N 1
ATOM 706 C CA . ALA A 1 90 ? 11.062 8.734 -16.094 1 98.25 90 ALA A CA 1
ATOM 707 C C . ALA A 1 90 ? 11.266 10.125 -16.688 1 98.25 90 ALA A C 1
ATOM 709 O O . ALA A 1 90 ? 12.234 10.367 -17.422 1 98.25 90 ALA A O 1
ATOM 710 N N . ASP A 1 91 ? 10.43 11.094 -16.312 1 97.81 91 ASP A N 1
ATOM 711 C CA . ASP A 1 91 ? 10.508 12.438 -16.891 1 97.81 91 ASP A CA 1
ATOM 712 C C . ASP A 1 91 ? 11.445 13.328 -16.078 1 97.81 91 ASP A C 1
ATOM 714 O O . ASP A 1 91 ? 11.57 14.523 -16.344 1 97.81 91 ASP A O 1
ATOM 718 N N . GLY A 1 92 ? 11.984 12.758 -15.094 1 97.12 92 GLY A N 1
ATOM 719 C CA . GLY A 1 92 ? 12.977 13.477 -14.305 1 97.12 92 GLY A CA 1
ATOM 720 C C . GLY A 1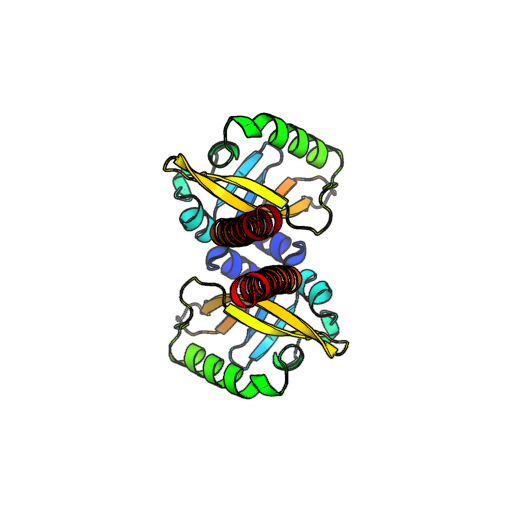 92 ? 12.383 14.172 -13.094 1 97.12 92 GLY A C 1
ATOM 721 O O . GLY A 1 92 ? 13.117 14.688 -12.25 1 97.12 92 GLY A O 1
ATOM 722 N N . SER A 1 93 ? 11.078 14.188 -12.992 1 97.25 93 SER A N 1
ATOM 723 C CA . SER A 1 93 ? 10.461 14.828 -11.836 1 97.25 93 SER A CA 1
ATOM 724 C C . SER A 1 93 ? 10.688 14.008 -10.57 1 97.25 93 SER A C 1
ATOM 726 O O . SER A 1 93 ? 10.688 12.773 -10.617 1 97.25 93 SER A O 1
ATOM 728 N N . LYS A 1 94 ? 10.805 14.711 -9.469 1 96.12 94 LYS A N 1
ATOM 729 C CA . LYS A 1 94 ? 11.062 14.078 -8.18 1 96.12 94 LYS A CA 1
ATOM 730 C C . LYS A 1 94 ? 9.758 13.844 -7.418 1 96.12 94 LYS A C 1
ATOM 732 O O . LYS A 1 94 ? 8.758 14.516 -7.664 1 96.12 94 LYS A O 1
ATOM 737 N N . MET A 1 95 ? 9.828 12.883 -6.508 1 96.69 95 MET A N 1
ATOM 738 C CA . MET A 1 95 ? 8.695 12.602 -5.641 1 96.69 95 MET A CA 1
ATOM 739 C C . MET A 1 95 ? 9.156 12.031 -4.301 1 96.69 95 MET A C 1
ATOM 741 O O . MET A 1 95 ? 10.305 11.609 -4.164 1 96.69 95 MET A O 1
ATOM 745 N N . SER A 1 96 ? 8.25 12.141 -3.336 1 95.5 96 SER A N 1
ATOM 746 C CA . SER A 1 96 ? 8.438 11.445 -2.066 1 95.5 96 SER A CA 1
ATOM 747 C C . SER A 1 96 ? 7.746 10.086 -2.074 1 95.5 96 SER A C 1
ATOM 749 O O . SER A 1 96 ? 6.551 10 -2.363 1 95.5 96 SER A O 1
ATOM 751 N N . LEU A 1 97 ? 8.516 9.078 -1.744 1 95.56 97 LEU A N 1
ATOM 752 C CA . LEU A 1 97 ? 7.992 7.715 -1.785 1 95.56 97 LEU A CA 1
ATOM 753 C C . LEU A 1 97 ? 7.922 7.117 -0.384 1 95.56 97 LEU A C 1
ATOM 755 O O . LEU A 1 97 ? 8.812 7.336 0.435 1 95.56 97 LEU A O 1
ATOM 759 N N . GLU A 1 98 ? 6.883 6.504 -0.177 1 91.94 98 GLU A N 1
ATOM 760 C CA . GLU A 1 98 ? 6.777 5.539 0.91 1 91.94 98 GLU A CA 1
ATOM 761 C C . GLU A 1 98 ? 6.719 4.109 0.375 1 91.94 98 GLU A C 1
ATOM 763 O O . GLU A 1 98 ? 6.055 3.844 -0.628 1 91.94 98 GLU A O 1
ATOM 768 N N . PHE A 1 99 ? 7.512 3.213 0.979 1 91.12 99 PHE A N 1
ATOM 769 C CA . PHE A 1 99 ? 7.457 1.859 0.443 1 91.12 99 PHE A CA 1
ATOM 770 C C . PHE A 1 99 ? 7.629 0.829 1.554 1 91.12 99 PHE A C 1
ATOM 772 O O . PHE A 1 99 ? 8.18 1.138 2.613 1 91.12 99 PHE A O 1
ATOM 779 N N . SER A 1 100 ? 7.055 -0.332 1.362 1 90.5 100 SER A N 1
ATOM 780 C CA . SER A 1 100 ? 7.262 -1.544 2.146 1 90.5 100 SER A CA 1
ATOM 781 C C . SER A 1 100 ? 7.945 -2.627 1.321 1 90.5 100 SER A C 1
ATOM 783 O O . SER A 1 100 ? 7.66 -2.785 0.133 1 90.5 100 SER A O 1
ATOM 785 N N . ILE A 1 101 ? 8.93 -3.301 1.966 1 92.44 101 ILE A N 1
ATOM 786 C CA . ILE A 1 101 ? 9.672 -4.293 1.201 1 92.44 101 ILE A CA 1
ATOM 787 C C . ILE A 1 101 ? 9.398 -5.688 1.759 1 92.44 101 ILE A C 1
ATOM 789 O O . ILE A 1 101 ? 9.078 -5.84 2.941 1 92.44 101 ILE A O 1
ATOM 793 N N . THR A 1 102 ? 9.5 -6.66 0.925 1 93.25 102 THR A N 1
ATOM 794 C CA . THR A 1 102 ? 9.406 -8.078 1.247 1 93.25 102 THR A CA 1
ATOM 795 C C . THR A 1 102 ? 10.594 -8.844 0.675 1 93.25 102 THR A C 1
ATOM 797 O O . THR A 1 102 ? 10.812 -8.844 -0.538 1 93.25 102 THR A O 1
ATOM 800 N N . ILE A 1 103 ? 11.312 -9.445 1.628 1 94.5 103 ILE A N 1
ATOM 801 C CA . ILE A 1 103 ? 12.422 -10.281 1.186 1 94.5 103 ILE A CA 1
ATOM 802 C C . ILE A 1 103 ? 11.898 -11.648 0.759 1 94.5 103 ILE A C 1
ATOM 804 O O . ILE A 1 103 ? 11.242 -12.344 1.543 1 94.5 103 ILE A O 1
ATOM 808 N N . LEU A 1 104 ? 12.141 -12.023 -0.473 1 94.12 104 LEU A N 1
ATOM 809 C CA . LEU A 1 104 ? 11.695 -13.32 -0.979 1 94.12 104 LEU A CA 1
ATOM 810 C C . LEU A 1 104 ? 12.859 -14.312 -1.021 1 94.12 104 LEU A C 1
ATOM 812 O O . LEU A 1 104 ? 13.875 -14.055 -1.664 1 94.12 104 LEU A O 1
ATOM 816 N N . LYS A 1 105 ? 12.641 -15.414 -0.313 1 92.38 105 LYS A N 1
ATOM 817 C CA . LYS A 1 105 ? 13.656 -16.453 -0.225 1 92.38 105 LYS A CA 1
ATOM 818 C C . LYS A 1 105 ? 13.234 -17.703 -1 1 92.38 105 LYS A C 1
ATOM 820 O O . LYS A 1 105 ? 12.039 -17.984 -1.12 1 92.38 105 LYS A O 1
ATOM 825 N N . ASP A 1 106 ? 14.219 -18.359 -1.536 1 86.12 106 ASP A N 1
ATOM 826 C CA . ASP A 1 106 ? 13.914 -19.609 -2.215 1 86.12 106 ASP A CA 1
ATOM 827 C C . ASP A 1 106 ? 13.734 -20.75 -1.211 1 86.12 106 ASP A C 1
ATOM 829 O O . ASP A 1 106 ? 13.734 -20.516 0 1 86.12 106 ASP A O 1
ATOM 833 N N . ASP A 1 107 ? 13.477 -21.953 -1.744 1 85.19 107 ASP A N 1
ATOM 834 C CA . ASP A 1 107 ? 13.148 -23.109 -0.912 1 85.19 107 ASP A CA 1
ATOM 835 C C . ASP A 1 107 ? 14.305 -23.453 0.022 1 85.19 107 ASP A C 1
ATOM 837 O O . ASP A 1 107 ? 14.109 -24.141 1.032 1 85.19 107 ASP A O 1
ATOM 841 N N . SER A 1 108 ? 15.539 -23.094 -0.316 1 89.69 108 SER A N 1
ATOM 842 C CA . SER A 1 108 ? 16.719 -23.359 0.509 1 89.69 108 SER A CA 1
ATOM 843 C C . SER A 1 108 ? 16.922 -22.266 1.542 1 89.69 108 SER A C 1
ATOM 845 O O . SER A 1 108 ? 17.859 -22.344 2.352 1 89.69 108 SER A O 1
ATOM 847 N N . GLY A 1 109 ? 16.172 -21.219 1.492 1 88.38 109 GLY A N 1
ATOM 848 C CA . GLY A 1 109 ? 16.281 -20.125 2.436 1 88.38 109 GLY A CA 1
ATOM 849 C C . GLY A 1 109 ? 17.172 -19 1.939 1 88.38 109 GLY A C 1
ATOM 850 O O . GLY A 1 109 ? 17.406 -18.016 2.654 1 88.38 109 GLY A O 1
ATOM 851 N N . LYS A 1 110 ? 17.609 -19.156 0.734 1 90.62 110 LYS A N 1
ATOM 852 C CA . LYS A 1 110 ? 18.453 -18.109 0.16 1 90.62 110 LYS A CA 1
ATOM 853 C C . LYS A 1 110 ? 17.609 -16.984 -0.433 1 90.62 110 LYS A C 1
ATOM 855 O O . LYS A 1 110 ? 16.594 -17.25 -1.089 1 90.62 110 LYS A O 1
ATOM 860 N N . ILE A 1 111 ? 18.094 -15.773 -0.206 1 93.12 111 ILE A N 1
ATOM 861 C CA . ILE A 1 111 ? 17.375 -14.617 -0.737 1 93.12 111 ILE A CA 1
ATOM 862 C C . ILE A 1 111 ? 17.453 -14.617 -2.262 1 93.12 111 ILE A C 1
ATOM 864 O O . ILE A 1 111 ? 18.547 -14.641 -2.834 1 93.12 111 ILE A O 1
ATOM 868 N N . GLU A 1 112 ? 16.344 -14.539 -2.877 1 92.81 112 GLU A N 1
ATOM 869 C CA . GLU A 1 112 ? 16.266 -14.508 -4.336 1 92.81 112 GLU A CA 1
ATOM 870 C C . GLU A 1 112 ? 16.094 -13.086 -4.848 1 92.81 112 GLU A C 1
ATOM 872 O O . GLU A 1 112 ? 16.469 -12.773 -5.98 1 92.81 112 GLU A O 1
ATOM 877 N N . GLY A 1 113 ? 15.5 -12.289 -4.016 1 94.56 113 GLY A N 1
ATOM 878 C CA . GLY A 1 113 ? 15.219 -10.914 -4.387 1 94.56 113 GLY A CA 1
ATOM 879 C C . GLY A 1 113 ? 14.312 -10.203 -3.4 1 94.56 113 GLY A C 1
ATOM 880 O O . GLY A 1 113 ? 14.016 -10.734 -2.33 1 94.56 113 GLY A O 1
ATOM 881 N N . VAL A 1 114 ? 14.008 -9.008 -3.727 1 95.38 114 VAL A N 1
ATOM 882 C CA . VAL A 1 114 ? 13.188 -8.156 -2.875 1 95.38 114 VAL A CA 1
ATOM 883 C C . VAL A 1 114 ? 12.039 -7.559 -3.693 1 95.38 114 VAL A C 1
ATOM 885 O O . VAL A 1 114 ? 12.25 -7.07 -4.805 1 95.38 114 VAL A O 1
ATOM 888 N N . ALA A 1 115 ? 10.898 -7.723 -3.162 1 95.56 115 ALA A N 1
ATOM 889 C CA . ALA A 1 115 ? 9.734 -7.035 -3.709 1 95.56 115 ALA A CA 1
ATOM 890 C C . ALA A 1 115 ? 9.367 -5.812 -2.869 1 95.56 115 ALA A C 1
ATOM 892 O O . ALA A 1 115 ? 9.688 -5.754 -1.68 1 95.56 115 ALA A O 1
ATOM 893 N N . ALA A 1 116 ? 8.734 -4.859 -3.529 1 94.88 116 ALA A N 1
ATOM 894 C CA . ALA A 1 116 ? 8.367 -3.641 -2.816 1 94.88 116 ALA A CA 1
ATOM 895 C C . ALA A 1 116 ? 7.008 -3.121 -3.277 1 94.88 116 ALA A C 1
ATOM 897 O O . ALA A 1 116 ? 6.676 -3.195 -4.461 1 94.88 116 ALA A O 1
ATOM 898 N N . PHE A 1 117 ? 6.23 -2.637 -2.344 1 94.88 117 PHE A N 1
ATOM 899 C CA . PHE A 1 117 ? 5.078 -1.774 -2.586 1 94.88 117 PHE A CA 1
ATOM 900 C C . PHE A 1 117 ? 5.457 -0.307 -2.414 1 94.88 117 PHE A C 1
ATOM 902 O O . PHE A 1 117 ? 6.066 0.07 -1.412 1 94.88 117 PHE A O 1
ATOM 909 N N . LEU A 1 118 ? 5.105 0.496 -3.434 1 95.31 118 LEU A N 1
ATOM 910 C CA . LEU A 1 118 ? 5.52 1.895 -3.398 1 95.31 118 LEU A CA 1
ATOM 911 C C . LEU A 1 118 ? 4.316 2.82 -3.561 1 95.31 118 LEU A C 1
ATOM 913 O O . LEU A 1 118 ? 3.41 2.535 -4.344 1 95.31 118 LEU A O 1
ATOM 917 N N . ARG A 1 119 ? 4.426 3.926 -2.855 1 92.19 119 ARG A N 1
ATOM 918 C CA . ARG A 1 119 ? 3.377 4.938 -2.928 1 92.19 119 ARG A CA 1
ATOM 919 C C . ARG A 1 119 ? 3.973 6.34 -3.012 1 92.19 119 ARG A C 1
ATOM 921 O O . ARG A 1 119 ? 4.949 6.648 -2.322 1 92.19 119 ARG A O 1
ATOM 928 N N . ASP A 1 120 ? 3.326 7.152 -3.879 1 94.56 120 ASP A N 1
ATOM 929 C CA . ASP A 1 120 ? 3.662 8.57 -3.924 1 94.56 120 ASP A CA 1
ATOM 930 C C . ASP A 1 120 ? 2.994 9.328 -2.779 1 94.56 120 ASP A C 1
ATOM 932 O O . ASP A 1 120 ? 1.771 9.477 -2.754 1 94.56 120 ASP A O 1
ATOM 936 N N . VAL A 1 121 ? 3.814 9.773 -1.819 1 92.94 121 VAL A N 1
ATOM 937 C CA . VAL A 1 121 ? 3.258 10.477 -0.668 1 92.94 121 VAL A CA 1
ATOM 938 C C . VAL A 1 121 ? 3.633 11.953 -0.733 1 92.94 121 VAL A C 1
ATOM 940 O O . VAL A 1 121 ? 3.674 12.633 0.294 1 92.94 121 VAL A O 1
ATOM 943 N N . THR A 1 122 ? 3.912 12.406 -1.886 1 95.06 122 THR A N 1
ATOM 944 C CA . THR A 1 122 ? 4.355 13.781 -2.086 1 95.06 122 THR A CA 1
ATOM 945 C C . THR A 1 122 ? 3.328 14.766 -1.541 1 95.06 122 THR A C 1
ATOM 947 O O . THR A 1 122 ? 3.672 15.68 -0.789 1 95.06 122 THR A O 1
ATOM 950 N N . ALA A 1 123 ? 2.113 14.547 -1.883 1 92.94 123 ALA A N 1
ATOM 951 C CA . ALA A 1 123 ? 1.058 15.469 -1.465 1 92.94 123 ALA A CA 1
ATOM 952 C C . ALA A 1 123 ? 0.934 15.508 0.056 1 92.94 123 ALA A C 1
ATOM 954 O O . ALA A 1 123 ? 0.746 16.578 0.643 1 92.94 123 ALA A O 1
ATOM 955 N N . ASN A 1 124 ? 0.993 14.367 0.606 1 91.94 124 ASN A N 1
ATOM 956 C CA . ASN A 1 124 ? 0.926 14.273 2.061 1 91.94 124 ASN A CA 1
ATOM 957 C C . ASN A 1 124 ? 2.074 15.031 2.723 1 91.94 124 ASN A C 1
ATOM 959 O O . ASN A 1 124 ? 1.856 15.812 3.646 1 91.94 124 ASN A O 1
ATOM 963 N N . TRP A 1 125 ? 3.207 14.852 2.252 1 92.44 125 TRP A N 1
ATOM 964 C CA . TRP A 1 125 ? 4.387 15.531 2.777 1 92.44 125 TRP A CA 1
ATOM 965 C C . TRP A 1 125 ? 4.277 17.047 2.59 1 92.44 125 TRP A C 1
ATOM 967 O O . TRP A 1 125 ? 4.551 17.812 3.514 1 92.44 125 TRP A O 1
ATOM 977 N N . ASP A 1 126 ? 3.875 17.422 1.473 1 94.69 126 ASP A N 1
ATOM 978 C CA . ASP A 1 126 ? 3.748 18.844 1.173 1 94.69 126 ASP A CA 1
ATOM 979 C C . ASP A 1 126 ? 2.715 19.5 2.082 1 94.69 126 ASP A C 1
ATOM 981 O O . ASP A 1 126 ? 2.92 20.625 2.551 1 94.69 126 ASP A O 1
ATOM 985 N N . GLU A 1 127 ? 1.679 18.828 2.238 1 95.81 127 GLU A N 1
ATOM 986 C CA . GLU A 1 127 ? 0.64 19.359 3.111 1 95.81 127 GLU A CA 1
ATOM 987 C C . GLU A 1 127 ? 1.153 19.531 4.539 1 95.81 127 GLU A C 1
ATOM 989 O O . GLU A 1 127 ? 0.943 20.578 5.156 1 95.81 127 GLU A O 1
ATOM 994 N N . LYS A 1 128 ? 1.833 18.594 5.062 1 95.38 128 LYS A N 1
ATOM 995 C CA . LYS A 1 128 ? 2.375 18.672 6.414 1 95.38 128 LYS A CA 1
ATOM 996 C C . LYS A 1 128 ? 3.424 19.766 6.523 1 95.38 128 LYS A C 1
ATOM 998 O O . LYS A 1 128 ? 3.445 20.516 7.504 1 95.38 128 LYS A O 1
ATOM 1003 N N . LYS A 1 129 ? 4.16 19.812 5.559 1 95.44 129 LYS A N 1
ATOM 1004 C CA . LYS A 1 129 ? 5.164 20.875 5.516 1 95.44 129 LYS A CA 1
ATOM 1005 C C . LYS A 1 129 ? 4.504 22.25 5.531 1 95.44 129 LYS A C 1
ATOM 1007 O O . LYS A 1 129 ? 4.941 23.156 6.262 1 95.44 129 LYS A O 1
ATOM 1012 N N . ALA A 1 130 ? 3.484 22.375 4.727 1 97.44 130 ALA A N 1
ATOM 1013 C CA . ALA A 1 130 ? 2.764 23.641 4.66 1 97.44 130 ALA A CA 1
ATOM 1014 C C . ALA A 1 130 ? 2.148 23.984 6.012 1 97.44 130 ALA A C 1
ATOM 1016 O O . ALA A 1 130 ? 2.182 25.141 6.434 1 97.44 130 ALA A O 1
ATOM 1017 N N . LEU A 1 131 ? 1.609 23.062 6.695 1 97.62 131 LEU A N 1
ATOM 1018 C CA . LEU A 1 131 ? 1.017 23.297 8.008 1 97.62 131 LEU A CA 1
ATOM 1019 C C . LEU A 1 131 ? 2.078 23.719 9.023 1 97.62 131 LEU A C 1
ATOM 1021 O O . LEU A 1 131 ? 1.852 24.625 9.82 1 97.62 131 LEU A O 1
ATOM 1025 N N . ARG A 1 132 ? 3.203 23.172 8.992 1 97.56 132 ARG A N 1
ATOM 1026 C CA . ARG A 1 132 ? 4.281 23.5 9.914 1 97.56 132 ARG A CA 1
ATOM 1027 C C . ARG A 1 132 ? 4.824 24.906 9.641 1 97.56 132 ARG A C 1
ATOM 1029 O O . ARG A 1 132 ? 5.156 25.641 10.578 1 97.56 132 ARG A O 1
ATOM 1036 N N . ILE A 1 133 ? 4.902 25.203 8.422 1 97.56 133 ILE A N 1
ATOM 1037 C CA . ILE A 1 133 ? 5.344 26.531 8.047 1 97.56 133 ILE A CA 1
ATOM 1038 C C . ILE A 1 133 ? 4.355 27.578 8.578 1 97.56 133 ILE A C 1
ATOM 1040 O O . ILE A 1 133 ? 4.762 28.594 9.133 1 97.56 133 ILE A O 1
ATOM 1044 N N . ARG A 1 134 ? 3.141 27.266 8.328 1 97.31 134 ARG A N 1
ATOM 1045 C CA . ARG A 1 134 ? 2.104 28.172 8.812 1 97.31 134 ARG A CA 1
ATOM 1046 C C . ARG A 1 134 ? 2.203 28.359 10.32 1 97.31 134 ARG A C 1
ATOM 1048 O O . ARG A 1 134 ? 2.047 29.469 10.828 1 97.31 134 ARG A O 1
ATOM 1055 N N . ILE A 1 135 ? 2.465 27.344 11.016 1 97.31 135 ILE A N 1
ATOM 1056 C CA . ILE A 1 135 ? 2.6 27.406 12.469 1 97.31 135 ILE A CA 1
ATOM 1057 C C . ILE A 1 135 ? 3.787 28.281 12.844 1 97.31 135 ILE A C 1
ATOM 1059 O O . ILE A 1 135 ? 3.672 29.156 13.711 1 97.31 135 ILE A O 1
ATOM 1063 N N . LYS A 1 136 ? 4.832 28.062 12.195 1 97.06 136 LYS A N 1
ATOM 1064 C CA . LYS A 1 136 ? 6.016 28.875 12.477 1 97.06 136 LYS A CA 1
ATOM 1065 C C . LYS A 1 136 ? 5.758 30.344 12.195 1 97.06 136 LYS A C 1
ATOM 1067 O O . LYS A 1 136 ? 6.211 31.219 12.953 1 97.06 136 LYS A O 1
ATOM 1072 N N . GLU A 1 137 ? 5.125 30.609 11.164 1 96.38 137 GLU A N 1
ATOM 1073 C CA . GLU A 1 137 ? 4.781 31.984 10.812 1 96.38 137 GLU A CA 1
ATOM 1074 C C . GLU A 1 137 ? 3.908 32.625 11.891 1 96.38 137 GLU A C 1
ATOM 1076 O O . GLU A 1 137 ? 4.145 33.75 12.297 1 96.38 137 GLU A O 1
ATOM 1081 N N . LEU A 1 138 ? 2.975 31.906 12.336 1 96 138 LEU A N 1
ATOM 1082 C CA . LEU A 1 138 ? 2.078 32.406 13.367 1 96 138 LEU A CA 1
ATOM 1083 C C . LEU A 1 138 ? 2.818 32.594 14.68 1 96 138 LEU A C 1
ATOM 1085 O O . LEU A 1 138 ? 2.59 33.594 15.391 1 96 138 LEU A O 1
ATOM 1089 N N . GLU A 1 139 ? 3.645 31.672 14.969 1 95.62 139 GLU A N 1
ATOM 1090 C CA . GLU A 1 139 ? 4.441 31.781 16.188 1 95.62 139 GLU A CA 1
ATOM 1091 C C . GLU A 1 139 ? 5.328 33.031 16.156 1 95.62 139 GLU A C 1
ATOM 1093 O O . GLU A 1 139 ? 5.484 33.719 17.172 1 95.62 139 GLU A O 1
ATOM 1098 N N . ARG A 1 140 ? 5.879 33.312 15.055 1 95.38 140 ARG A N 1
ATOM 1099 C CA . ARG A 1 140 ? 6.715 34.5 14.891 1 95.38 140 ARG A CA 1
ATOM 1100 C C . ARG A 1 140 ? 5.895 35.75 15.062 1 95.38 140 ARG A C 1
ATOM 1102 O O . ARG A 1 140 ? 6.375 36.75 15.641 1 95.38 140 ARG A O 1
ATOM 1109 N N . GLN A 1 141 ? 4.812 35.688 14.508 1 92.75 141 GLN A N 1
ATOM 1110 C CA . GLN A 1 141 ? 3.934 36.844 14.625 1 92.75 141 GLN A CA 1
ATOM 1111 C C . GLN A 1 141 ? 3.57 37.125 16.078 1 92.75 141 GLN A C 1
ATOM 1113 O O . GLN A 1 141 ? 3.471 38.281 16.484 1 92.75 141 GLN A O 1
ATOM 1118 N N . ILE A 1 142 ? 3.398 36.125 16.844 1 91.94 142 ILE A N 1
ATOM 1119 C CA . ILE A 1 142 ? 3.039 36.25 18.25 1 91.94 142 ILE A CA 1
ATOM 1120 C C . ILE A 1 142 ? 4.258 36.688 19.047 1 91.94 142 ILE A C 1
ATOM 1122 O O . ILE A 1 142 ? 4.141 37.531 19.953 1 91.94 142 ILE A O 1
ATOM 1126 N N . GLU A 1 143 ? 5.418 36.062 18.75 1 89.38 143 GLU A N 1
ATOM 1127 C CA . GLU A 1 143 ? 6.633 36.438 19.453 1 89.38 143 GLU A CA 1
ATOM 1128 C C . GLU A 1 143 ? 7.027 37.875 19.109 1 89.38 143 GLU A C 1
ATOM 1130 O O . GLU A 1 143 ? 7.609 38.594 19.938 1 89.38 143 GLU A O 1
ATOM 1135 N N . GLY A 1 144 ? 7.016 38.094 17.828 1 79.62 144 GLY A N 1
ATOM 1136 C CA . GLY A 1 144 ? 7.344 39.469 17.469 1 79.62 144 GLY A CA 1
ATOM 1137 C C . GLY A 1 144 ? 6.32 40.469 17.969 1 79.62 144 GLY A C 1
ATOM 1138 O O . GLY A 1 144 ? 6.512 41.688 17.812 1 79.62 144 GLY A O 1
ATOM 1139 N N . HIS A 1 145 ? 5.059 40.031 18.328 1 57.5 145 HIS A N 1
ATOM 1140 C CA . HIS A 1 145 ? 4.152 40.938 18.984 1 57.5 145 HIS A CA 1
ATOM 1141 C C . HIS A 1 145 ? 4.32 40.906 20.5 1 57.5 145 HIS A C 1
ATOM 1143 O O . HIS A 1 145 ? 4.637 39.844 21.062 1 57.5 145 HIS A O 1
ATOM 1149 N N . MET B 1 1 ? 14.625 -18.828 -12.914 1 60.41 1 MET B N 1
ATOM 1150 C CA . MET B 1 1 ? 13.977 -17.562 -12.586 1 60.41 1 MET B CA 1
ATOM 1151 C C . MET B 1 1 ? 12.547 -17.797 -12.094 1 60.41 1 MET B C 1
ATOM 1153 O O . MET B 1 1 ? 11.812 -18.594 -12.672 1 60.41 1 MET B O 1
ATOM 1157 N N . VAL B 1 2 ? 12.352 -17.391 -10.906 1 73.62 2 VAL B N 1
ATOM 1158 C CA . VAL B 1 2 ? 11.031 -17.641 -10.352 1 73.62 2 VAL B CA 1
ATOM 1159 C C . VAL B 1 2 ? 9.961 -17.047 -11.266 1 73.62 2 VAL B C 1
ATOM 1161 O O . VAL B 1 2 ? 10.141 -15.961 -11.82 1 73.62 2 VAL B O 1
ATOM 1164 N N . ASP B 1 3 ? 9.031 -17.859 -11.625 1 90.38 3 ASP B N 1
ATOM 1165 C CA . ASP B 1 3 ? 7.992 -17.375 -12.523 1 90.38 3 ASP B CA 1
ATOM 1166 C C . ASP B 1 3 ? 7.074 -16.391 -11.828 1 90.38 3 ASP B C 1
ATOM 1168 O O . ASP B 1 3 ? 7.012 -16.344 -10.594 1 90.38 3 ASP B O 1
ATOM 1172 N N . PHE B 1 4 ? 6.398 -15.609 -12.641 1 92.62 4 PHE B N 1
ATOM 1173 C CA . PHE B 1 4 ? 5.562 -14.508 -12.18 1 92.62 4 PHE B CA 1
ATOM 1174 C C . PHE B 1 4 ? 4.539 -14.992 -11.164 1 92.62 4 PHE B C 1
ATOM 1176 O O . PHE B 1 4 ? 4.359 -14.375 -10.109 1 92.62 4 PHE B O 1
ATOM 1183 N N . ASP B 1 5 ? 3.852 -16.125 -11.461 1 93.5 5 ASP B N 1
ATOM 1184 C CA . ASP B 1 5 ? 2.795 -16.625 -10.586 1 93.5 5 ASP B CA 1
ATOM 1185 C C . ASP B 1 5 ? 3.346 -16.984 -9.203 1 93.5 5 ASP B C 1
ATOM 1187 O O . ASP B 1 5 ? 2.707 -16.703 -8.188 1 93.5 5 ASP B O 1
ATOM 1191 N N . THR B 1 6 ? 4.523 -17.531 -9.203 1 92.38 6 THR B N 1
ATOM 1192 C CA . THR B 1 6 ? 5.164 -17.891 -7.941 1 92.38 6 THR B CA 1
ATOM 1193 C C . THR B 1 6 ? 5.547 -16.656 -7.152 1 92.38 6 THR B C 1
ATOM 1195 O O . THR B 1 6 ? 5.293 -16.562 -5.949 1 92.38 6 THR B O 1
ATOM 1198 N N . ILE B 1 7 ? 6.086 -15.664 -7.793 1 93.38 7 ILE B N 1
ATOM 1199 C CA . ILE B 1 7 ? 6.48 -14.422 -7.137 1 93.38 7 ILE B CA 1
ATOM 1200 C C . ILE B 1 7 ? 5.25 -13.734 -6.559 1 93.38 7 ILE B C 1
ATOM 1202 O O . ILE B 1 7 ? 5.262 -13.289 -5.406 1 93.38 7 ILE B O 1
ATOM 1206 N N . ALA B 1 8 ? 4.207 -13.68 -7.359 1 95.44 8 ALA B N 1
ATOM 1207 C CA . ALA B 1 8 ? 2.98 -13.016 -6.93 1 95.44 8 ALA B CA 1
ATOM 1208 C C . ALA B 1 8 ? 2.412 -13.672 -5.676 1 95.44 8 ALA B C 1
ATOM 1210 O O . ALA B 1 8 ? 2.066 -12.984 -4.711 1 95.44 8 ALA B O 1
ATOM 1211 N N . ALA B 1 9 ? 2.352 -14.984 -5.723 1 94.81 9 ALA B N 1
ATOM 1212 C CA . ALA B 1 9 ? 1.809 -15.727 -4.586 1 94.81 9 ALA B CA 1
ATOM 1213 C C . ALA B 1 9 ? 2.652 -15.5 -3.334 1 94.81 9 ALA B C 1
ATOM 1215 O O . ALA B 1 9 ? 2.115 -15.266 -2.25 1 94.81 9 ALA B O 1
ATOM 1216 N N . ARG B 1 10 ? 3.912 -15.562 -3.455 1 93.88 10 ARG B N 1
ATOM 1217 C CA . ARG B 1 10 ? 4.809 -15.359 -2.322 1 93.88 10 ARG B CA 1
ATOM 1218 C C . ARG B 1 10 ? 4.691 -13.938 -1.78 1 93.88 10 ARG B C 1
ATOM 1220 O O . ARG B 1 10 ? 4.711 -13.727 -0.566 1 93.88 10 ARG B O 1
ATOM 1227 N N . LEU B 1 11 ? 4.629 -13.008 -2.699 1 95.12 11 LEU B N 1
ATOM 1228 C CA . LEU B 1 11 ? 4.531 -11.609 -2.299 1 95.12 11 LEU B CA 1
ATOM 1229 C C . LEU B 1 11 ? 3.271 -11.367 -1.471 1 95.12 11 LEU B C 1
ATOM 1231 O O . LEU B 1 11 ? 3.336 -10.766 -0.395 1 95.12 11 LEU B O 1
ATOM 1235 N N . VAL B 1 12 ? 2.145 -11.891 -1.879 1 96.25 12 VAL B N 1
ATOM 1236 C CA . VAL B 1 12 ? 0.878 -11.711 -1.178 1 96.25 12 VAL B CA 1
ATOM 1237 C C . VAL B 1 12 ? 0.942 -12.398 0.188 1 96.25 12 VAL B C 1
ATOM 1239 O O . VAL B 1 12 ? 0.413 -11.875 1.173 1 96.25 12 VAL B O 1
ATOM 1242 N N . THR B 1 13 ? 1.64 -13.453 0.21 1 94.56 13 THR B N 1
ATOM 1243 C CA . THR B 1 13 ? 1.735 -14.227 1.438 1 94.56 13 THR B CA 1
ATOM 1244 C C . THR B 1 13 ? 2.701 -13.57 2.422 1 94.56 13 THR B C 1
ATOM 1246 O O . THR B 1 13 ? 2.439 -13.539 3.627 1 94.56 13 THR B O 1
ATOM 1249 N N . GLU B 1 14 ? 3.738 -12.992 1.943 1 93.44 14 GLU B N 1
ATOM 1250 C CA . GLU B 1 14 ? 4.844 -12.648 2.834 1 93.44 14 GLU B CA 1
ATOM 1251 C C . GLU B 1 14 ? 4.891 -11.148 3.098 1 93.44 14 GLU B C 1
ATOM 1253 O O . GLU B 1 14 ? 5.574 -10.695 4.02 1 93.44 14 GLU B O 1
ATOM 1258 N N . THR B 1 15 ? 4.207 -10.398 2.299 1 94.06 15 THR B N 1
ATOM 1259 C CA . THR B 1 15 ? 4.246 -8.953 2.475 1 94.06 15 THR B CA 1
ATOM 1260 C C . THR B 1 15 ? 3.625 -8.555 3.811 1 94.06 15 THR B C 1
ATOM 1262 O O . THR B 1 15 ? 2.789 -9.281 4.352 1 94.06 15 THR B O 1
ATOM 1265 N N . GLU B 1 16 ? 4.051 -7.402 4.309 1 91.69 16 GLU B N 1
ATOM 1266 C CA . GLU B 1 16 ? 3.453 -6.828 5.512 1 91.69 16 GLU B CA 1
ATOM 1267 C C . GLU B 1 16 ? 2.201 -6.023 5.176 1 91.69 16 GLU B C 1
ATOM 1269 O O . GLU B 1 16 ? 1.438 -5.648 6.07 1 91.69 16 GLU B O 1
ATOM 1274 N N . GLU B 1 17 ? 1.979 -5.805 3.91 1 93.38 17 GLU B N 1
ATOM 1275 C CA . GLU B 1 17 ? 0.774 -5.098 3.486 1 93.38 17 GLU B CA 1
ATOM 1276 C C . GLU B 1 17 ? -0.479 -5.91 3.797 1 93.38 17 GLU B C 1
ATOM 1278 O O . GLU B 1 17 ? -0.492 -7.129 3.625 1 93.38 17 GLU B O 1
ATOM 1283 N N . ALA B 1 18 ? -1.475 -5.219 4.273 1 96.88 18 ALA B N 1
ATOM 1284 C CA . ALA B 1 18 ? -2.754 -5.895 4.477 1 96.88 18 ALA B CA 1
ATOM 1285 C C . ALA B 1 18 ? -3.488 -6.086 3.152 1 96.88 18 ALA B C 1
ATOM 1287 O O . ALA B 1 18 ? -3.756 -5.117 2.438 1 96.88 18 ALA B O 1
ATOM 1288 N N . ILE B 1 19 ? -3.809 -7.316 2.861 1 97.94 19 ILE B N 1
ATOM 1289 C CA . ILE B 1 19 ? -4.492 -7.676 1.623 1 97.94 19 ILE B CA 1
ATOM 1290 C C . ILE B 1 19 ? -5.688 -8.578 1.935 1 97.94 19 ILE B C 1
ATOM 1292 O O . ILE B 1 19 ? -5.539 -9.617 2.58 1 97.94 19 ILE B O 1
ATOM 1296 N N . ILE B 1 20 ? -6.824 -8.164 1.422 1 98.25 20 ILE B N 1
ATOM 1297 C CA . ILE B 1 20 ? -8.055 -8.922 1.595 1 98.25 20 ILE B CA 1
ATOM 1298 C C . ILE B 1 20 ? -8.719 -9.141 0.238 1 98.25 20 ILE B C 1
ATOM 1300 O O . ILE B 1 20 ? -8.633 -8.289 -0.65 1 98.25 20 ILE B O 1
ATOM 1304 N N . TYR B 1 21 ? -9.312 -10.273 0.051 1 97.75 21 TYR B N 1
ATOM 1305 C CA . TYR B 1 21 ? -10.195 -10.555 -1.076 1 97.75 21 TYR B CA 1
ATOM 1306 C C . TYR B 1 21 ? -11.547 -11.055 -0.595 1 97.75 21 TYR B C 1
ATOM 1308 O O . TYR B 1 21 ? -11.625 -11.922 0.282 1 97.75 21 TYR B O 1
ATOM 1316 N N . ALA B 1 22 ? -12.562 -10.469 -1.086 1 97.44 22 ALA B N 1
ATOM 1317 C CA . ALA B 1 22 ? -13.922 -10.914 -0.794 1 97.44 22 ALA B CA 1
ATOM 1318 C C . ALA B 1 22 ? -14.688 -11.234 -2.078 1 97.44 22 ALA B C 1
ATOM 1320 O O . ALA B 1 22 ? -14.547 -10.523 -3.078 1 97.44 22 ALA B O 1
ATOM 1321 N N . THR B 1 23 ? -15.523 -12.242 -1.991 1 95.75 23 THR B N 1
ATOM 1322 C CA . THR B 1 23 ? -16.359 -12.641 -3.123 1 95.75 23 THR B CA 1
ATOM 1323 C C . THR B 1 23 ? -17.453 -11.617 -3.363 1 95.75 23 THR B C 1
ATOM 1325 O O . THR B 1 23 ? -17.609 -10.672 -2.588 1 95.75 23 THR B O 1
ATOM 1328 N N . ARG B 1 24 ? -18.156 -11.844 -4.453 1 93.56 24 ARG B N 1
ATOM 1329 C CA . ARG B 1 24 ? -19.234 -10.953 -4.844 1 93.56 24 ARG B CA 1
ATOM 1330 C C . ARG B 1 24 ? -20.25 -10.797 -3.715 1 93.56 24 ARG B C 1
ATOM 1332 O O . ARG B 1 24 ? -20.859 -9.734 -3.561 1 93.56 24 ARG B O 1
ATOM 1339 N N . ASP B 1 25 ? -20.406 -11.781 -2.877 1 94 25 ASP B N 1
ATOM 1340 C CA . ASP B 1 25 ? -21.391 -11.742 -1.794 1 94 25 ASP B CA 1
ATOM 1341 C C . ASP B 1 25 ? -20.766 -11.172 -0.519 1 94 25 ASP B C 1
ATOM 1343 O O . ASP B 1 25 ? -21.391 -11.188 0.542 1 94 25 ASP B O 1
ATOM 1347 N N . GLY B 1 26 ? -19.578 -10.781 -0.58 1 96.12 26 GLY B N 1
ATOM 1348 C CA . GLY B 1 26 ? -18.969 -10.086 0.544 1 96.12 26 GLY B CA 1
ATOM 1349 C C . GLY B 1 26 ? -18.297 -11.031 1.531 1 96.12 26 GLY B C 1
ATOM 1350 O O . GLY B 1 26 ? -18.047 -10.656 2.68 1 96.12 26 GLY B O 1
ATOM 1351 N N . ILE B 1 27 ? -18.031 -12.258 1.034 1 97.56 27 ILE B N 1
ATOM 1352 C CA . ILE B 1 27 ? -17.422 -13.25 1.906 1 97.56 27 ILE B CA 1
ATOM 1353 C C . ILE B 1 27 ? -15.906 -13.25 1.7 1 97.56 27 ILE B C 1
ATOM 1355 O O . ILE B 1 27 ? -15.422 -13.344 0.568 1 97.56 27 ILE B O 1
ATOM 1359 N N . ILE B 1 28 ? -15.195 -13.156 2.801 1 98.19 28 ILE B N 1
ATOM 1360 C CA . ILE B 1 28 ? -13.742 -13.047 2.768 1 98.19 28 ILE B CA 1
ATOM 1361 C C . ILE B 1 28 ? -13.125 -14.391 2.371 1 98.19 28 ILE B C 1
ATOM 1363 O O . ILE B 1 28 ? -13.43 -15.422 2.975 1 98.19 28 ILE B O 1
ATOM 1367 N N . ARG B 1 29 ? -12.211 -14.383 1.407 1 97.56 29 ARG B N 1
ATOM 1368 C CA . ARG B 1 29 ? -11.578 -15.617 0.939 1 97.56 29 ARG B CA 1
ATOM 1369 C C . ARG B 1 29 ? -10.055 -15.477 0.94 1 97.56 29 ARG B C 1
ATOM 1371 O O . ARG B 1 29 ? -9.344 -16.469 0.727 1 97.56 29 ARG B O 1
ATOM 1378 N N . LEU B 1 30 ? -9.617 -14.328 1.104 1 97.81 30 LEU B N 1
ATOM 1379 C CA . LEU B 1 30 ? -8.188 -14.086 1.307 1 97.81 30 LEU B CA 1
ATOM 1380 C C . LEU B 1 30 ? -7.969 -13.109 2.459 1 97.81 30 LEU B C 1
ATOM 1382 O O . LEU B 1 30 ? -8.586 -12.047 2.506 1 97.81 30 LEU B O 1
ATOM 1386 N N . TRP B 1 31 ? -7.199 -13.492 3.359 1 98.06 31 TRP B N 1
ATOM 1387 C CA . TRP B 1 31 ? -6.777 -12.781 4.566 1 98.06 31 TRP B CA 1
ATOM 1388 C C . TRP B 1 31 ? -5.316 -13.07 4.883 1 98.06 31 TRP B C 1
ATOM 1390 O O . TRP B 1 31 ? -4.992 -14.109 5.457 1 98.06 31 TRP B O 1
ATOM 1400 N N . ASN B 1 32 ? -4.48 -12.109 4.496 1 97.75 32 ASN B N 1
ATOM 1401 C CA . ASN B 1 32 ? -3.066 -12.445 4.617 1 97.75 32 ASN B CA 1
ATOM 1402 C C . ASN B 1 32 ? -2.494 -11.984 5.953 1 97.75 32 ASN B C 1
ATOM 1404 O O . ASN B 1 32 ? -3.221 -11.461 6.797 1 97.75 32 ASN B O 1
ATOM 1408 N N . GLY B 1 33 ? -1.229 -12.242 6.168 1 96.69 33 GLY B N 1
ATOM 1409 C CA . GLY B 1 33 ? -0.571 -11.898 7.418 1 96.69 33 GLY B CA 1
ATOM 1410 C C . GLY B 1 33 ? -0.667 -10.422 7.754 1 96.69 33 GLY B C 1
ATOM 1411 O O . GLY B 1 33 ? -0.845 -10.055 8.914 1 96.69 33 GLY B O 1
ATOM 1412 N N . GLY B 1 34 ? -0.518 -9.539 6.734 1 96.62 34 GLY B N 1
ATOM 1413 C CA . GLY B 1 34 ? -0.701 -8.117 6.953 1 96.62 34 GLY B CA 1
ATOM 1414 C C . GLY B 1 34 ? -2.072 -7.766 7.5 1 96.62 34 GLY B C 1
ATOM 1415 O O . GLY B 1 34 ? -2.201 -6.891 8.359 1 96.62 34 GLY B O 1
ATOM 1416 N N . SER B 1 35 ? -3.062 -8.461 7.039 1 98.25 35 SER B N 1
ATOM 1417 C CA . SER B 1 35 ? -4.418 -8.242 7.527 1 98.25 35 SER B CA 1
ATOM 1418 C C . SER B 1 35 ? -4.574 -8.719 8.969 1 98.25 35 SER B C 1
ATOM 1420 O O . SER B 1 35 ? -5.258 -8.078 9.766 1 98.25 35 SER B O 1
ATOM 1422 N N . GLU B 1 36 ? -3.957 -9.805 9.289 1 98.44 36 GLU B N 1
ATOM 1423 C CA . GLU B 1 36 ? -3.984 -10.289 10.672 1 98.44 36 GLU B CA 1
ATOM 1424 C C . GLU B 1 36 ? -3.377 -9.266 11.625 1 98.44 36 GLU B C 1
ATOM 1426 O O . GLU B 1 36 ? -3.943 -8.984 12.68 1 98.44 36 GLU B O 1
ATOM 1431 N N . LYS B 1 37 ? -2.271 -8.734 11.203 1 96.44 37 LYS B N 1
ATOM 1432 C CA . LYS B 1 37 ? -1.59 -7.746 12.039 1 96.44 37 LYS B CA 1
ATOM 1433 C C . LYS B 1 37 ? -2.42 -6.473 12.172 1 96.44 37 LYS B C 1
ATOM 1435 O O . LYS B 1 37 ? -2.516 -5.898 13.258 1 96.44 37 LYS B O 1
ATOM 1440 N N . LEU B 1 38 ? -3.006 -6.086 11.133 1 97.12 38 LEU B N 1
ATOM 1441 C CA . LEU B 1 38 ? -3.73 -4.824 11.078 1 97.12 38 LEU B CA 1
ATOM 1442 C C . LEU B 1 38 ? -5.027 -4.902 11.875 1 97.12 38 LEU B C 1
ATOM 1444 O O . LEU B 1 38 ? -5.336 -3.998 12.656 1 97.12 38 LEU B O 1
ATOM 1448 N N . PHE B 1 39 ? -5.754 -6.027 11.719 1 98.31 39 PHE B N 1
ATOM 1449 C CA . PHE B 1 39 ? -7.117 -6.062 12.234 1 98.31 39 PHE B CA 1
ATOM 1450 C C . PHE B 1 39 ? -7.199 -6.926 13.492 1 98.31 39 PHE B C 1
ATOM 1452 O O . PHE B 1 39 ? -8.172 -6.848 14.242 1 98.31 39 PHE B O 1
ATOM 1459 N N . GLY B 1 40 ? -6.223 -7.883 13.617 1 98.5 40 GLY B N 1
ATOM 1460 C CA . GLY B 1 40 ? -6.172 -8.688 14.828 1 98.5 40 GLY B CA 1
A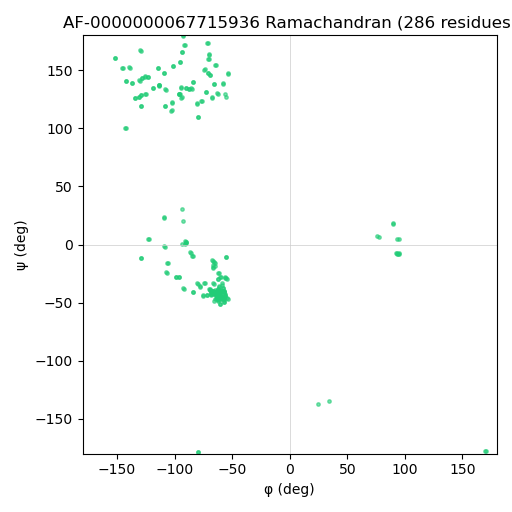TOM 1461 C C . GLY B 1 40 ? -6.895 -10.016 14.695 1 98.5 40 GLY B C 1
ATOM 1462 O O . GLY B 1 40 ? -6.879 -10.836 15.617 1 98.5 40 GLY B O 1
ATOM 1463 N N . TYR B 1 41 ? -7.621 -10.281 13.609 1 98.62 41 TYR B N 1
ATOM 1464 C CA . TYR B 1 41 ? -8.188 -11.594 13.312 1 98.62 41 TYR B CA 1
ATOM 1465 C C . TYR B 1 41 ? -7.18 -12.469 12.594 1 98.62 41 TYR B C 1
ATOM 1467 O O . TYR B 1 41 ? -6.508 -12.023 11.656 1 98.62 41 TYR B O 1
ATOM 1475 N N . THR B 1 42 ? -7.055 -13.688 13.008 1 98.31 42 THR B N 1
ATOM 1476 C CA . THR B 1 42 ? -6.285 -14.648 12.227 1 98.31 42 THR B CA 1
ATOM 1477 C C . THR B 1 42 ? -7.02 -15 10.938 1 98.31 42 THR B C 1
ATOM 1479 O O . THR B 1 42 ? -8.219 -14.727 10.797 1 98.31 42 THR B O 1
ATOM 1482 N N . ALA B 1 43 ? -6.277 -15.562 10.055 1 97.75 43 ALA B N 1
ATOM 1483 C CA . ALA B 1 43 ? -6.918 -16.062 8.844 1 97.75 43 ALA B CA 1
ATOM 1484 C C . ALA B 1 43 ? -8.039 -17.047 9.172 1 97.75 43 ALA B C 1
ATOM 1486 O O . ALA B 1 43 ? -9.109 -17 8.562 1 97.75 43 ALA B O 1
ATOM 1487 N N . GLY B 1 44 ? -7.785 -17.906 10.078 1 97.88 44 GLY B N 1
ATOM 1488 C CA . GLY B 1 44 ? -8.789 -18.875 10.484 1 97.88 44 GLY B CA 1
ATOM 1489 C C . GLY B 1 44 ? -10.062 -18.234 11.008 1 97.88 44 GLY B C 1
ATOM 1490 O O . GLY B 1 44 ? -11.156 -18.75 10.797 1 97.88 44 GLY B O 1
ATOM 1491 N N . GLU B 1 45 ? -9.977 -17.125 11.648 1 98.5 45 GLU B N 1
ATOM 1492 C CA . GLU B 1 45 ? -11.125 -16.406 12.203 1 98.5 45 GLU B CA 1
ATOM 1493 C C . GLU B 1 45 ? -11.844 -15.602 11.125 1 98.5 45 GLU B C 1
ATOM 1495 O O . GLU B 1 45 ? -13.062 -15.422 11.188 1 98.5 45 GLU B O 1
ATOM 1500 N N . ALA B 1 46 ? -11.125 -15.102 10.164 1 98.56 46 ALA B N 1
ATOM 1501 C CA . ALA B 1 46 ? -11.664 -14.117 9.227 1 98.56 46 ALA B CA 1
ATOM 1502 C C . ALA B 1 46 ? -12.227 -14.797 7.977 1 98.56 46 ALA B C 1
ATOM 1504 O O . ALA B 1 46 ? -13.242 -14.359 7.43 1 98.56 46 ALA B O 1
ATOM 1505 N N . LEU B 1 47 ? -11.555 -15.867 7.508 1 98 47 LEU B N 1
ATOM 1506 C CA . LEU B 1 47 ? -11.977 -16.531 6.277 1 98 47 LEU B CA 1
ATOM 1507 C C . LEU B 1 47 ? -13.375 -17.109 6.422 1 98 47 LEU B C 1
ATOM 1509 O O . LEU B 1 47 ? -13.688 -17.766 7.426 1 98 47 LEU B O 1
ATOM 1513 N N . GLY B 1 48 ? -14.211 -16.812 5.48 1 98 48 GLY B N 1
ATOM 1514 C CA . GLY B 1 48 ? -15.586 -17.281 5.496 1 98 48 GLY B CA 1
ATOM 1515 C C . GLY B 1 48 ? -16.547 -16.312 6.152 1 98 48 GLY B C 1
ATOM 1516 O O . GLY B 1 48 ? -17.766 -16.516 6.102 1 98 48 GLY B O 1
ATOM 1517 N N . LYS B 1 49 ? -16.078 -15.305 6.734 1 98.5 49 LYS B N 1
ATOM 1518 C CA . LYS B 1 49 ? -16.922 -14.297 7.371 1 98.5 49 LYS B CA 1
ATOM 1519 C C . LYS B 1 49 ? -17.203 -13.148 6.418 1 98.5 49 LYS B C 1
ATOM 1521 O O . LYS B 1 49 ? -16.609 -13.047 5.348 1 98.5 49 LYS B O 1
ATOM 1526 N N . SER B 1 50 ? -18.219 -12.312 6.801 1 98.44 50 SER B N 1
ATOM 1527 C CA . SER B 1 50 ? -18.547 -11.07 6.113 1 98.44 50 SER B CA 1
ATOM 1528 C C . SER B 1 50 ? -17.516 -9.984 6.414 1 98.44 50 SER B C 1
ATOM 1530 O O . SER B 1 50 ? -16.953 -9.945 7.512 1 98.44 50 SER B O 1
ATOM 1532 N N . LEU B 1 51 ? -17.281 -9.047 5.484 1 98.19 51 LEU B N 1
ATOM 1533 C CA . LEU B 1 51 ? -16.453 -7.871 5.699 1 98.19 51 LEU B CA 1
ATOM 1534 C C . LEU B 1 51 ? -16.938 -7.078 6.91 1 98.19 51 LEU B C 1
ATOM 1536 O O . LEU B 1 51 ? -16.219 -6.219 7.426 1 98.19 51 LEU B O 1
ATOM 1540 N N . ASP B 1 52 ? -18.062 -7.402 7.398 1 98 52 ASP B N 1
ATOM 1541 C CA . ASP B 1 52 ? -18.641 -6.699 8.539 1 98 52 ASP B CA 1
ATOM 1542 C C . ASP B 1 52 ? -17.703 -6.703 9.734 1 98 52 ASP B C 1
ATOM 1544 O O . ASP B 1 52 ? -17.719 -5.785 10.555 1 98 52 ASP B O 1
ATOM 1548 N N . ILE B 1 53 ? -16.891 -7.656 9.844 1 98.38 53 ILE B N 1
ATOM 1549 C CA . ILE B 1 53 ? -16.062 -7.816 11.031 1 98.38 53 ILE B CA 1
ATOM 1550 C C . ILE B 1 53 ? -15.078 -6.652 11.141 1 98.38 53 ILE B C 1
ATOM 1552 O O . ILE B 1 53 ? -14.5 -6.414 12.203 1 98.38 53 ILE B O 1
ATOM 1556 N N . ILE B 1 54 ? -14.883 -5.859 10.023 1 98.06 54 ILE B N 1
ATOM 1557 C CA . ILE B 1 54 ? -13.891 -4.789 10.07 1 98.06 54 ILE B CA 1
ATOM 1558 C C . ILE B 1 54 ? -14.562 -3.455 9.742 1 98.06 54 ILE B C 1
ATOM 1560 O O . ILE B 1 54 ? -13.875 -2.457 9.508 1 98.06 54 ILE B O 1
ATOM 1564 N N . ILE B 1 55 ? -15.82 -3.441 9.578 1 97.75 55 ILE B N 1
ATOM 1565 C CA . ILE B 1 55 ? -16.578 -2.229 9.297 1 97.75 55 ILE B CA 1
ATOM 1566 C C . ILE B 1 55 ? -17.406 -1.845 10.516 1 97.75 55 ILE B C 1
ATOM 1568 O O . ILE B 1 55 ? -18.266 -2.611 10.961 1 97.75 55 ILE B O 1
ATOM 1572 N N . PRO B 1 56 ? -17.109 -0.66 11.016 1 97.88 56 PRO B N 1
ATOM 1573 C CA . PRO B 1 56 ? -17.984 -0.242 12.125 1 97.88 56 PRO B CA 1
ATOM 1574 C C . PRO B 1 56 ? -19.453 -0.298 11.758 1 97.88 56 PRO B C 1
ATOM 1576 O O . PRO B 1 56 ? -19.844 0.035 10.633 1 97.88 56 PRO B O 1
ATOM 1579 N N . GLU B 1 57 ? -20.281 -0.605 12.742 1 97.19 57 GLU B N 1
ATOM 1580 C CA . GLU B 1 57 ? -21.688 -0.868 12.508 1 97.19 57 GLU B CA 1
ATOM 1581 C C . GLU B 1 57 ? -22.359 0.31 11.805 1 97.19 57 GLU B C 1
ATOM 1583 O O . GLU B 1 57 ? -23.109 0.122 10.844 1 97.19 57 GLU B O 1
ATOM 1588 N N . LYS B 1 58 ? -22.078 1.463 12.234 1 96.62 58 LYS B N 1
ATOM 1589 C CA . LYS B 1 58 ? -22.75 2.656 11.734 1 96.62 58 LYS B CA 1
ATOM 1590 C C . LYS B 1 58 ? -22.391 2.926 10.281 1 96.62 58 LYS B C 1
ATOM 1592 O O . LYS B 1 58 ? -23.062 3.725 9.609 1 96.62 58 LYS B O 1
ATOM 1597 N N . HIS B 1 59 ? -21.391 2.285 9.734 1 96.75 59 HIS B N 1
ATOM 1598 C CA . HIS B 1 59 ? -20.938 2.537 8.375 1 96.75 59 HIS B CA 1
ATOM 1599 C C . HIS B 1 59 ? -21.281 1.372 7.453 1 96.75 59 HIS B C 1
ATOM 1601 O O . HIS B 1 59 ? -21.016 1.418 6.254 1 96.75 59 HIS B O 1
ATOM 1607 N N . ARG B 1 60 ? -21.891 0.304 7.938 1 97.62 60 ARG B N 1
ATOM 1608 C CA . ARG B 1 60 ? -22.109 -0.92 7.172 1 97.62 60 ARG B CA 1
ATOM 1609 C C . ARG B 1 60 ? -23.109 -0.695 6.047 1 97.62 60 ARG B C 1
ATOM 1611 O O . ARG B 1 60 ? -22.906 -1.146 4.922 1 97.62 60 ARG B O 1
ATOM 1618 N N . LYS B 1 61 ? -24.141 0.022 6.379 1 97.62 61 LYS B N 1
ATOM 1619 C CA . LYS B 1 61 ? -25.141 0.257 5.34 1 97.62 61 LYS B CA 1
ATOM 1620 C C . LYS B 1 61 ? -24.531 0.989 4.148 1 97.62 61 LYS B C 1
ATOM 1622 O O . LYS B 1 61 ? -24.703 0.578 3 1 97.62 61 LYS B O 1
ATOM 1627 N N . ALA B 1 62 ? -23.844 2.092 4.418 1 95.06 62 ALA B N 1
ATOM 1628 C CA . ALA B 1 62 ? -23.203 2.865 3.359 1 95.06 62 ALA B CA 1
ATOM 1629 C C . ALA B 1 62 ? -22.203 2.014 2.588 1 95.06 62 ALA B C 1
ATOM 1631 O O . ALA B 1 62 ? -22.094 2.119 1.363 1 95.06 62 ALA B O 1
ATOM 1632 N N . HIS B 1 63 ? -21.453 1.18 3.258 1 95.31 63 HIS B N 1
ATOM 1633 C CA . HIS B 1 63 ? -20.469 0.305 2.623 1 95.31 63 HIS B CA 1
ATOM 1634 C C . HIS B 1 63 ? -21.141 -0.666 1.657 1 95.31 63 HIS B C 1
ATOM 1636 O O . HIS B 1 63 ? -20.734 -0.788 0.503 1 95.31 63 HIS B O 1
ATOM 1642 N N . TRP B 1 64 ? -22.172 -1.296 2.064 1 96.75 64 TRP B N 1
ATOM 1643 C CA . TRP B 1 64 ? -22.812 -2.324 1.245 1 96.75 64 TRP B CA 1
ATOM 1644 C C . TRP B 1 64 ? -23.594 -1.698 0.097 1 96.75 64 TRP B C 1
ATOM 1646 O O . TRP B 1 64 ? -23.688 -2.273 -0.991 1 96.75 64 TRP B O 1
ATOM 1656 N N . ASP B 1 65 ? -24.156 -0.479 0.378 1 95.38 65 ASP B N 1
ATOM 1657 C CA . ASP B 1 65 ? -24.75 0.261 -0.732 1 95.38 65 ASP B CA 1
ATOM 1658 C C . ASP B 1 65 ? -23.734 0.524 -1.829 1 95.38 65 ASP B C 1
ATOM 1660 O O . ASP B 1 65 ? -24.016 0.349 -3.014 1 95.38 65 ASP B O 1
ATOM 1664 N N . GLY B 1 66 ? -22.609 0.944 -1.396 1 92.12 66 GLY B N 1
ATOM 1665 C CA . GLY B 1 66 ? -21.531 1.16 -2.352 1 92.12 66 GLY B CA 1
ATOM 1666 C C . GLY B 1 66 ? -21.047 -0.122 -3.002 1 92.12 66 GLY B C 1
ATOM 1667 O O . GLY B 1 66 ? -20.766 -0.148 -4.203 1 92.12 66 GLY B O 1
ATOM 1668 N N . TRP B 1 67 ? -20.922 -1.184 -2.266 1 94.06 67 TRP B N 1
ATOM 1669 C CA . TRP B 1 67 ? -20.516 -2.496 -2.758 1 94.06 67 TRP B CA 1
ATOM 1670 C C . TRP B 1 67 ? -21.453 -2.969 -3.871 1 94.06 67 TRP B C 1
ATOM 1672 O O . TRP B 1 67 ? -20.984 -3.363 -4.945 1 94.06 67 TRP B O 1
ATOM 1682 N N . ASP B 1 68 ? -22.703 -2.887 -3.613 1 93.75 68 ASP B N 1
ATOM 1683 C CA . ASP B 1 68 ? -23.703 -3.336 -4.574 1 93.75 68 ASP B CA 1
ATOM 1684 C C . ASP B 1 68 ? -23.609 -2.539 -5.871 1 93.75 68 ASP B C 1
ATOM 1686 O O . ASP B 1 68 ? -23.75 -3.1 -6.961 1 93.75 68 ASP B O 1
ATOM 1690 N N . ARG B 1 69 ? -23.391 -1.289 -5.684 1 92.06 69 ARG B N 1
ATOM 1691 C CA . ARG B 1 69 ? -23.234 -0.451 -6.871 1 92.06 69 ARG B CA 1
ATOM 1692 C C . ARG B 1 69 ? -22.047 -0.895 -7.711 1 92.06 69 ARG B C 1
ATOM 1694 O O . ARG B 1 69 ? -22.141 -0.968 -8.938 1 92.06 69 ARG B O 1
ATOM 1701 N N . VAL B 1 70 ? -20.969 -1.203 -7.074 1 89.5 70 VAL B N 1
ATOM 1702 C CA . VAL B 1 70 ? -19.766 -1.647 -7.77 1 89.5 70 VAL B CA 1
ATOM 1703 C C . VAL B 1 70 ? -20.031 -2.99 -8.453 1 89.5 70 VAL B C 1
ATOM 1705 O O . VAL B 1 70 ? -19.625 -3.201 -9.594 1 89.5 70 VAL B O 1
ATOM 1708 N N . MET B 1 71 ? -20.688 -3.867 -7.777 1 90.88 71 MET B N 1
ATOM 1709 C CA . MET B 1 71 ? -20.984 -5.188 -8.328 1 90.88 71 MET B CA 1
ATOM 1710 C C . MET B 1 71 ? -21.859 -5.082 -9.57 1 90.88 71 MET B C 1
ATOM 1712 O O . MET B 1 71 ? -21.734 -5.895 -10.492 1 90.88 71 MET B O 1
ATOM 1716 N N . GLU B 1 72 ? -22.625 -4.086 -9.562 1 89.31 72 GLU B N 1
ATOM 1717 C CA . GLU B 1 72 ? -23.562 -3.902 -10.672 1 89.31 72 GLU B CA 1
ATOM 1718 C C . GLU B 1 72 ? -22.875 -3.197 -11.844 1 89.31 72 GLU B C 1
ATOM 1720 O O . GLU B 1 72 ? -23.047 -3.6 -13 1 89.31 72 GLU B O 1
ATOM 1725 N N . SER B 1 73 ? -22.078 -2.219 -11.555 1 84.94 73 SER B N 1
ATOM 1726 C CA . SER B 1 73 ? -21.562 -1.359 -12.609 1 84.94 73 SER B CA 1
ATOM 1727 C C . SER B 1 73 ? -20.188 -1.813 -13.062 1 84.94 73 SER B C 1
ATOM 1729 O O . SER B 1 73 ? -19.766 -1.521 -14.18 1 84.94 73 SER B O 1
ATOM 1731 N N . GLY B 1 74 ? -19.5 -2.434 -12.156 1 81.44 74 GLY B N 1
ATOM 1732 C CA . GLY B 1 74 ? -18.109 -2.785 -12.391 1 81.44 74 GLY B CA 1
ATOM 1733 C C . GLY B 1 74 ? -17.172 -1.603 -12.273 1 81.44 74 GLY B C 1
ATOM 1734 O O . GLY B 1 74 ? -16.016 -1.685 -12.68 1 81.44 74 GLY B O 1
ATOM 1735 N N . GLU B 1 75 ? -17.766 -0.519 -11.828 1 79.69 75 GLU B N 1
ATOM 1736 C CA . GLU B 1 75 ? -16.984 0.705 -11.719 1 79.69 75 GLU B CA 1
ATOM 1737 C C . GLU B 1 75 ? -16.922 1.196 -10.273 1 79.69 75 GLU B C 1
ATOM 1739 O O . GLU B 1 75 ? -17.906 1.081 -9.539 1 79.69 75 GLU B O 1
ATOM 1744 N N . THR B 1 76 ? -15.703 1.555 -9.898 1 76.56 76 THR B N 1
ATOM 1745 C CA . THR B 1 76 ? -15.578 2.213 -8.609 1 76.56 76 THR B CA 1
ATOM 1746 C C . THR B 1 76 ? -15.609 3.73 -8.766 1 76.56 76 THR B C 1
ATOM 1748 O O . THR B 1 76 ? -15.172 4.262 -9.789 1 76.56 76 THR B O 1
ATOM 1751 N N . ARG B 1 77 ? -16.375 4.434 -7.91 1 62.78 77 ARG B N 1
ATOM 1752 C CA . ARG B 1 77 ? -16.453 5.891 -7.945 1 62.78 77 ARG B CA 1
ATOM 1753 C C . ARG B 1 77 ? -15.109 6.508 -7.551 1 62.78 77 ARG B C 1
ATOM 1755 O O . ARG B 1 77 ? -14.883 7.699 -7.766 1 62.78 77 ARG B O 1
ATOM 1762 N N . TYR B 1 78 ? -14.367 5.746 -6.934 1 61.78 78 TYR B N 1
ATOM 1763 C CA . TYR B 1 78 ? -13.227 6.355 -6.254 1 61.78 78 TYR B CA 1
ATOM 1764 C C . TYR B 1 78 ? -11.984 6.324 -7.133 1 61.78 78 TYR B C 1
ATOM 1766 O O . TYR B 1 78 ? -10.961 6.926 -6.793 1 61.78 78 TYR B O 1
ATOM 1774 N N . GLY B 1 79 ? -12.352 6.387 -8.461 1 54.34 79 GLY B N 1
ATOM 1775 C CA . GLY B 1 79 ? -11.188 6.383 -9.336 1 54.34 79 GLY B CA 1
ATOM 1776 C C . GLY B 1 79 ? -9.969 5.742 -8.703 1 54.34 79 GLY B C 1
ATOM 1777 O O . GLY B 1 79 ? -10.078 4.734 -8 1 54.34 79 GLY B O 1
ATOM 1778 N N . SER B 1 80 ? -8.68 6.371 -8.875 1 57.97 80 SER B N 1
ATOM 1779 C CA . SER B 1 80 ? -7.371 5.891 -8.438 1 57.97 80 SER B CA 1
ATOM 1780 C C . SER B 1 80 ? -7.031 6.402 -7.047 1 57.97 80 SER B C 1
ATOM 1782 O O . SER B 1 80 ? -5.988 6.055 -6.488 1 57.97 80 SER B O 1
ATOM 1784 N N . GLU B 1 81 ? -7.98 7.172 -6.508 1 61.47 81 GLU B N 1
ATOM 1785 C CA . GLU B 1 81 ? -7.574 7.754 -5.23 1 61.47 81 GLU B CA 1
ATOM 1786 C C . GLU B 1 81 ? -7.961 6.848 -4.066 1 61.47 81 GLU B C 1
ATOM 1788 O O . GLU B 1 81 ? -9.023 6.227 -4.082 1 61.47 81 GLU B O 1
ATOM 1793 N N . PRO B 1 82 ? -6.973 6.695 -3.18 1 69.81 82 PRO B N 1
ATOM 1794 C CA . PRO B 1 82 ? -7.297 5.895 -1.997 1 69.81 82 PRO B CA 1
ATOM 1795 C C . PRO B 1 82 ? -8.477 6.457 -1.206 1 69.81 82 PRO B C 1
ATOM 1797 O O . PRO B 1 82 ? -8.68 7.672 -1.184 1 69.81 82 PRO B O 1
ATOM 1800 N N . LEU B 1 83 ? -9.328 5.562 -0.76 1 80 83 LEU B N 1
ATOM 1801 C CA . LEU B 1 83 ? -10.445 5.922 0.102 1 80 83 LEU B CA 1
ATOM 1802 C C . LEU B 1 83 ? -10.031 5.91 1.569 1 80 83 LEU B C 1
ATOM 1804 O O . LEU B 1 83 ? -9.25 5.055 1.988 1 80 83 LEU B O 1
ATOM 1808 N N . ASN B 1 84 ? -10.422 6.953 2.248 1 84.75 84 ASN B N 1
ATOM 1809 C CA . ASN B 1 84 ? -10.211 7.012 3.689 1 84.75 84 ASN B CA 1
ATOM 1810 C C . ASN B 1 84 ? -11.492 6.715 4.457 1 84.75 84 ASN B C 1
ATOM 1812 O O . ASN B 1 84 ? -12.477 7.441 4.336 1 84.75 84 ASN B O 1
ATOM 1816 N N . VAL B 1 85 ? -11.516 5.656 5.184 1 90.88 85 VAL B N 1
ATOM 1817 C CA . VAL B 1 85 ? -12.719 5.258 5.91 1 90.88 85 VAL B CA 1
ATOM 1818 C C . VAL B 1 85 ? -12.336 4.758 7.301 1 90.88 85 VAL B C 1
ATOM 1820 O O . VAL B 1 85 ? -11.211 4.297 7.516 1 90.88 85 VAL B O 1
ATOM 1823 N N . PRO B 1 86 ? -13.281 4.934 8.195 1 95.19 86 PRO B N 1
ATOM 1824 C CA . PRO B 1 86 ? -13.016 4.312 9.492 1 95.19 86 PRO B CA 1
ATOM 1825 C C . PRO B 1 86 ? -13.062 2.785 9.438 1 95.19 86 PRO B C 1
ATOM 1827 O O . PRO B 1 86 ? -13.82 2.215 8.648 1 95.19 86 PRO B O 1
ATOM 1830 N N . GLY B 1 87 ? -12.258 2.086 10.211 1 97.19 87 GLY B N 1
ATOM 1831 C CA . GLY B 1 87 ? -12.266 0.646 10.414 1 97.19 87 GLY B CA 1
ATOM 1832 C C . GLY B 1 87 ? -12.266 0.248 11.883 1 97.19 87 GLY B C 1
ATOM 1833 O O . GLY B 1 87 ? -12.109 1.096 12.758 1 97.19 87 GLY B O 1
ATOM 1834 N N . ILE B 1 88 ? -12.539 -1.007 12.102 1 98.19 88 ILE B N 1
ATOM 1835 C CA . ILE B 1 88 ? -12.547 -1.521 13.469 1 98.19 88 ILE B CA 1
ATOM 1836 C C . ILE B 1 88 ? -11.711 -2.801 13.539 1 98.19 88 ILE B C 1
ATOM 1838 O O . ILE B 1 88 ? -11.758 -3.629 12.633 1 98.19 88 ILE B O 1
ATOM 1842 N N . ARG B 1 89 ? -10.977 -2.918 14.656 1 98.25 89 ARG B N 1
ATOM 1843 C CA . ARG B 1 89 ? -10.156 -4.105 14.891 1 98.25 89 ARG B CA 1
ATOM 1844 C C . ARG B 1 89 ? -10.938 -5.16 15.672 1 98.25 89 ARG B C 1
ATOM 1846 O O . ARG B 1 89 ? -12.016 -4.883 16.188 1 98.25 89 ARG B O 1
ATOM 1853 N N . ALA B 1 90 ? -10.344 -6.312 15.773 1 98.25 90 ALA B N 1
ATOM 1854 C CA . ALA B 1 90 ? -10.945 -7.414 16.516 1 98.25 90 ALA B CA 1
ATOM 1855 C C . ALA B 1 90 ? -11.164 -7.031 17.969 1 98.25 90 ALA B C 1
ATOM 1857 O O . ALA B 1 90 ? -12.133 -7.473 18.594 1 98.25 90 ALA B O 1
ATOM 1858 N N . ASP B 1 91 ? -10.344 -6.121 18.516 1 97.81 91 ASP B N 1
ATOM 1859 C CA . ASP B 1 91 ? -10.445 -5.75 19.922 1 97.81 91 ASP B CA 1
ATOM 1860 C C . ASP B 1 91 ? -11.398 -4.57 20.109 1 97.81 91 ASP B C 1
ATOM 1862 O O . ASP B 1 91 ? -11.539 -4.059 21.234 1 97.81 91 ASP B O 1
ATOM 1866 N N . GLY B 1 92 ? -11.945 -4.16 19.078 1 97.12 92 GLY B N 1
ATOM 1867 C CA . GLY B 1 92 ? -12.945 -3.111 19.141 1 97.12 92 GLY B CA 1
ATOM 1868 C C . GLY B 1 92 ? -12.375 -1.721 18.953 1 97.12 92 GLY B C 1
ATOM 1869 O O . GLY B 1 92 ? -13.117 -0.746 18.844 1 97.12 92 GLY B O 1
ATOM 1870 N N . SER B 1 93 ? -11.07 -1.616 18.906 1 97.25 93 SER B N 1
ATOM 1871 C CA . SER B 1 93 ? -10.469 -0.301 18.703 1 97.25 93 SER B CA 1
ATOM 1872 C C . SER B 1 93 ? -10.688 0.193 17.281 1 97.25 93 SER B C 1
ATOM 1874 O O . SER B 1 93 ? -10.664 -0.598 16.344 1 97.25 93 SER B O 1
ATOM 1876 N N . LYS B 1 94 ? -10.82 1.494 17.156 1 96.12 94 LYS B N 1
ATOM 1877 C CA . LYS B 1 94 ? -11.078 2.121 15.867 1 96.12 94 LYS B CA 1
ATOM 1878 C C . LYS B 1 94 ? -9.781 2.594 15.211 1 96.12 94 LYS B C 1
ATOM 1880 O O . LYS B 1 94 ? -8.781 2.818 15.898 1 96.12 94 LYS B O 1
ATOM 1885 N N . MET B 1 95 ? -9.844 2.729 13.898 1 96.69 95 MET B N 1
ATOM 1886 C CA . MET B 1 95 ? -8.711 3.252 13.148 1 96.69 95 MET B CA 1
ATOM 1887 C C . MET B 1 95 ? -9.18 3.961 11.883 1 96.69 95 MET B C 1
ATOM 1889 O O . MET B 1 95 ? -10.328 3.795 11.461 1 96.69 95 MET B O 1
ATOM 1893 N N . SER B 1 96 ? -8.289 4.797 11.375 1 95.44 96 SER B N 1
ATOM 1894 C CA . SER B 1 96 ? -8.477 5.371 10.047 1 95.44 96 SER B CA 1
ATOM 1895 C C . SER B 1 96 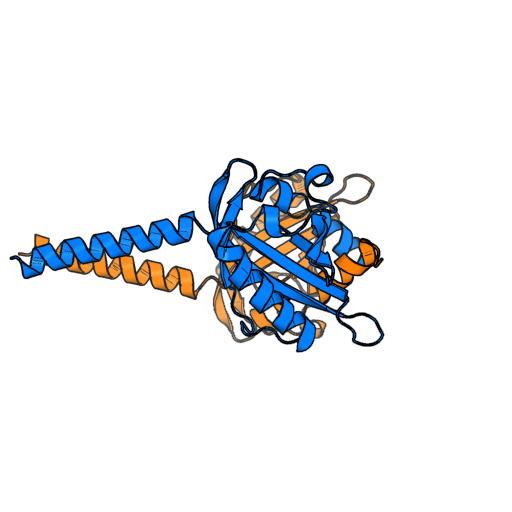? -7.762 4.547 8.977 1 95.44 96 SER B C 1
ATOM 1897 O O . SER B 1 96 ? -6.559 4.293 9.086 1 95.44 96 SER B O 1
ATOM 1899 N N . LEU B 1 97 ? -8.523 4.164 7.969 1 95.56 97 LEU B N 1
ATOM 1900 C CA . LEU B 1 97 ? -7.973 3.305 6.926 1 95.56 97 LEU B CA 1
ATOM 1901 C C . LEU B 1 97 ? -7.902 4.047 5.594 1 95.56 97 LEU B C 1
ATOM 1903 O O . LEU B 1 97 ? -8.805 4.812 5.258 1 95.56 97 LEU B O 1
ATOM 1907 N N . GLU B 1 98 ? -6.855 3.867 4.992 1 92 98 GLU B N 1
ATOM 1908 C CA . GLU B 1 98 ? -6.742 4.133 3.559 1 92 98 GLU B CA 1
ATOM 1909 C C . GLU B 1 98 ? -6.668 2.834 2.762 1 92 98 GLU B C 1
ATOM 1911 O O . GLU B 1 98 ? -5.996 1.885 3.172 1 92 98 GLU B O 1
ATOM 1916 N N . PHE B 1 99 ? -7.457 2.748 1.688 1 91.19 99 PHE B N 1
ATOM 1917 C CA . PHE B 1 99 ? -7.383 1.491 0.95 1 91.19 99 PHE B CA 1
ATOM 1918 C C . PHE B 1 99 ? -7.547 1.731 -0.546 1 91.19 99 PHE B C 1
ATOM 1920 O O . PHE B 1 99 ? -8.109 2.75 -0.959 1 91.19 99 PHE B O 1
ATOM 1927 N N . SER B 1 100 ? -6.957 0.872 -1.345 1 90.44 100 SER B N 1
ATOM 1928 C CA . SER B 1 100 ? -7.148 0.743 -2.785 1 90.44 100 SER B CA 1
ATOM 1929 C C . SER B 1 100 ? -7.816 -0.584 -3.137 1 90.44 100 SER B C 1
ATOM 1931 O O . SER B 1 100 ? -7.52 -1.614 -2.527 1 90.44 100 SER B O 1
ATOM 1933 N N . ILE B 1 101 ? -8.789 -0.499 -4.078 1 92.44 101 ILE B N 1
ATOM 1934 C CA . ILE B 1 101 ? -9.516 -1.722 -4.398 1 92.44 101 ILE B CA 1
ATOM 1935 C C . ILE B 1 101 ? -9.219 -2.139 -5.836 1 92.44 101 ILE B C 1
ATOM 1937 O O . ILE B 1 101 ? -8.914 -1.295 -6.684 1 92.44 101 ILE B O 1
ATOM 1941 N N . THR B 1 102 ? -9.305 -3.4 -6.082 1 93.19 102 THR B N 1
ATOM 1942 C CA . THR B 1 102 ? -9.18 -4.02 -7.398 1 93.19 102 THR B CA 1
ATOM 1943 C C . THR B 1 102 ? -10.352 -4.961 -7.66 1 93.19 102 THR B C 1
ATOM 1945 O O . THR B 1 102 ? -10.562 -5.918 -6.914 1 93.19 102 THR B O 1
ATOM 1948 N N . ILE B 1 103 ? -11.062 -4.598 -8.727 1 94.44 103 ILE B N 1
ATOM 1949 C CA . ILE B 1 103 ? -12.156 -5.48 -9.125 1 94.44 103 ILE B CA 1
ATOM 1950 C C . ILE B 1 103 ? -11.609 -6.652 -9.93 1 94.44 103 ILE B C 1
ATOM 1952 O O . ILE B 1 103 ? -10.945 -6.449 -10.953 1 94.44 103 ILE B O 1
ATOM 1956 N N . LEU B 1 104 ? -11.836 -7.855 -9.469 1 94.12 104 LEU B N 1
ATOM 1957 C CA . LEU B 1 104 ? -11.367 -9.039 -10.172 1 94.12 104 LEU B CA 1
ATOM 1958 C C . LEU B 1 104 ? -12.508 -9.703 -10.938 1 94.12 104 LEU B C 1
ATOM 1960 O O . LEU B 1 104 ? -13.531 -10.07 -10.352 1 94.12 104 LEU B O 1
ATOM 1964 N N . LYS B 1 105 ? -12.266 -9.805 -12.227 1 92.19 105 LYS B N 1
ATOM 1965 C CA . LYS B 1 105 ? -13.266 -10.398 -13.117 1 92.19 105 LYS B CA 1
ATOM 1966 C C . LYS B 1 105 ? -12.82 -11.766 -13.617 1 92.19 105 LYS B C 1
ATOM 1968 O O . LYS B 1 105 ? -11.617 -12.023 -13.758 1 92.19 105 LYS B O 1
ATOM 1973 N N . ASP B 1 106 ? -13.805 -12.602 -13.82 1 85.88 106 ASP B N 1
ATOM 1974 C CA . ASP B 1 106 ? -13.477 -13.906 -14.391 1 85.88 106 ASP B CA 1
ATOM 1975 C C . ASP B 1 106 ? -13.289 -13.812 -15.906 1 85.88 106 ASP B C 1
ATOM 1977 O O . ASP B 1 106 ? -13.281 -12.719 -16.469 1 85.88 106 ASP B O 1
ATOM 1981 N N . ASP B 1 107 ? -13.016 -14.969 -16.516 1 85 107 ASP B N 1
ATOM 1982 C CA . ASP B 1 107 ? -12.68 -15.023 -17.938 1 85 107 ASP B CA 1
ATOM 1983 C C . ASP B 1 107 ? -13.828 -14.508 -18.797 1 85 107 ASP B C 1
ATOM 1985 O O . ASP B 1 107 ? -13.633 -14.133 -19.953 1 85 107 ASP B O 1
ATOM 1989 N N . SER B 1 108 ? -15.062 -14.562 -18.297 1 89.56 108 SER B N 1
ATOM 1990 C CA . SER B 1 108 ? -16.234 -14.086 -19.031 1 89.56 108 SER B CA 1
ATOM 1991 C C . SER B 1 108 ? -16.469 -12.602 -18.812 1 89.56 108 SER B C 1
ATOM 1993 O O . SER B 1 108 ? -17.391 -12.016 -19.375 1 89.56 108 SER B O 1
ATOM 1995 N N . GLY B 1 109 ? -15.727 -12 -17.953 1 88.25 109 GLY B N 1
ATOM 1996 C CA . GLY B 1 109 ? -15.859 -10.578 -17.656 1 88.25 109 GLY B CA 1
ATOM 1997 C C . GLY B 1 109 ? -16.766 -10.289 -16.484 1 88.25 109 GLY B C 1
ATOM 1998 O O . GLY B 1 109 ? -17 -9.125 -16.141 1 88.25 109 GLY B O 1
ATOM 1999 N N . LYS B 1 110 ? -17.188 -11.344 -15.891 1 90.5 110 LYS B N 1
ATOM 2000 C CA . LYS B 1 110 ? -18.047 -11.164 -14.719 1 90.5 110 LYS B CA 1
ATOM 2001 C C . LYS B 1 110 ? -17.219 -10.938 -13.461 1 90.5 110 LYS B C 1
ATOM 2003 O O . LYS B 1 110 ? -16.203 -11.602 -13.25 1 90.5 110 LYS B O 1
ATOM 2008 N N . ILE B 1 111 ? -17.719 -10.016 -12.633 1 92.94 111 ILE B N 1
ATOM 2009 C CA . ILE B 1 111 ? -17.016 -9.719 -11.383 1 92.94 111 ILE B CA 1
ATOM 2010 C C . ILE B 1 111 ? -17.094 -10.922 -10.453 1 92.94 111 ILE B C 1
ATOM 2012 O O . ILE B 1 111 ? -18.188 -11.398 -10.125 1 92.94 111 ILE B O 1
ATOM 2016 N N . GLU B 1 112 ? -15.984 -11.352 -10.008 1 92.75 112 GLU B N 1
ATOM 2017 C CA . GLU B 1 112 ? -15.898 -12.484 -9.086 1 92.75 112 GLU B CA 1
ATOM 2018 C C . GLU B 1 112 ? -15.734 -12.008 -7.645 1 92.75 112 GLU B C 1
ATOM 2020 O O . GLU B 1 112 ? -16.125 -12.711 -6.707 1 92.75 112 GLU B O 1
ATOM 2025 N N . GLY B 1 113 ? -15.156 -10.867 -7.527 1 94.44 113 GLY B N 1
ATOM 2026 C CA . GLY B 1 113 ? -14.891 -10.312 -6.211 1 94.44 113 GLY B CA 1
ATOM 2027 C C . GLY B 1 113 ? -14.008 -9.078 -6.25 1 94.44 113 GLY B C 1
ATOM 2028 O O . GLY B 1 113 ? -13.703 -8.555 -7.324 1 94.44 113 GLY B O 1
ATOM 2029 N N . VAL B 1 114 ? -13.719 -8.602 -5.109 1 95.31 114 V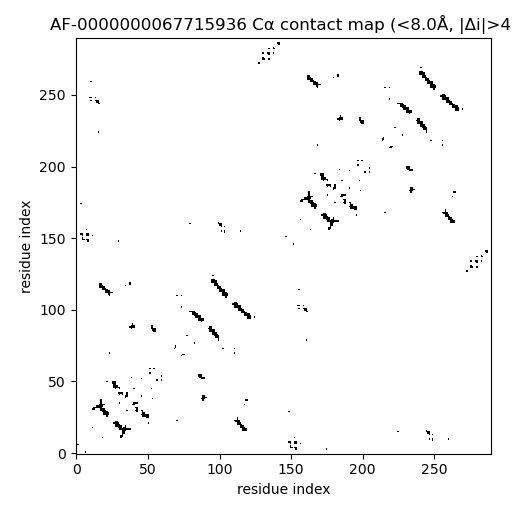AL B N 1
ATOM 2030 C CA . VAL B 1 114 ? -12.914 -7.387 -4.953 1 95.31 114 VAL B CA 1
ATOM 2031 C C . VAL B 1 114 ? -11.773 -7.641 -3.973 1 95.31 114 VAL B C 1
ATOM 2033 O O . VAL B 1 114 ? -11.984 -8.227 -2.906 1 95.31 114 VAL B O 1
ATOM 2036 N N . ALA B 1 115 ? -10.641 -7.301 -4.414 1 95.56 115 ALA B N 1
ATOM 2037 C CA . ALA B 1 115 ? -9.484 -7.289 -3.527 1 95.56 115 ALA B CA 1
ATOM 2038 C C . ALA B 1 115 ? -9.148 -5.871 -3.074 1 95.56 115 ALA B C 1
ATOM 2040 O O . ALA B 1 115 ? -9.477 -4.902 -3.764 1 95.56 115 ALA B O 1
ATOM 2041 N N . ALA B 1 116 ? -8.531 -5.793 -1.911 1 94.88 116 ALA B N 1
ATOM 2042 C CA . ALA B 1 116 ? -8.195 -4.477 -1.385 1 94.88 116 ALA B CA 1
ATOM 2043 C C . ALA B 1 116 ? -6.836 -4.496 -0.685 1 94.88 116 ALA B C 1
ATOM 2045 O O . ALA B 1 116 ? -6.488 -5.477 -0.019 1 94.88 116 ALA B O 1
ATOM 2046 N N . PHE B 1 117 ? -6.074 -3.453 -0.87 1 94.94 117 PHE B N 1
ATOM 2047 C CA . PHE B 1 117 ? -4.934 -3.096 -0.036 1 94.94 117 PHE B CA 1
ATOM 2048 C C . PHE B 1 117 ? -5.332 -2.066 1.015 1 94.94 117 PHE B C 1
ATOM 2050 O O . PHE B 1 117 ? -5.957 -1.054 0.693 1 94.94 117 PHE B O 1
ATOM 2057 N N . LEU B 1 118 ? -4.977 -2.371 2.273 1 95.25 118 LEU B N 1
ATOM 2058 C CA . LEU B 1 118 ? -5.41 -1.492 3.354 1 95.25 118 LEU B CA 1
ATOM 2059 C C . LEU B 1 118 ? -4.223 -1.034 4.191 1 95.25 118 LEU B C 1
ATOM 2061 O O . LEU B 1 118 ? -3.311 -1.818 4.465 1 95.25 118 LEU B O 1
ATOM 2065 N N . ARG B 1 119 ? -4.344 0.196 4.629 1 92.19 119 ARG B N 1
ATOM 2066 C CA . ARG B 1 119 ? -3.311 0.776 5.48 1 92.19 119 ARG B CA 1
ATOM 2067 C C . ARG B 1 119 ? -3.928 1.559 6.633 1 92.19 119 ARG B C 1
ATOM 2069 O O . ARG B 1 119 ? -4.914 2.273 6.449 1 92.19 119 ARG B O 1
ATOM 2076 N N . ASP B 1 120 ? -3.291 1.388 7.816 1 94.56 120 ASP B N 1
ATOM 2077 C CA . ASP B 1 120 ? -3.646 2.217 8.961 1 94.56 120 ASP B CA 1
ATOM 2078 C C . ASP B 1 120 ? -2.996 3.596 8.867 1 94.56 120 ASP B C 1
ATOM 2080 O O . ASP B 1 120 ? -1.776 3.721 8.992 1 94.56 120 ASP B O 1
ATOM 2084 N N . VAL B 1 121 ? -3.83 4.605 8.617 1 92.94 121 VAL B N 1
ATOM 2085 C CA . VAL B 1 121 ? -3.287 5.953 8.477 1 92.94 121 VAL B CA 1
ATOM 2086 C C . VAL B 1 121 ? -3.678 6.801 9.68 1 92.94 121 VAL B C 1
ATOM 2088 O O . VAL B 1 121 ? -3.732 8.031 9.594 1 92.94 121 VAL B O 1
ATOM 2091 N N . THR B 1 122 ? -3.965 6.164 10.742 1 95.12 122 THR B N 1
ATOM 2092 C CA . THR B 1 122 ? -4.426 6.84 11.945 1 95.12 122 THR B CA 1
ATOM 2093 C C . THR B 1 122 ? -3.408 7.883 12.406 1 95.12 122 THR B C 1
ATOM 2095 O O . THR B 1 122 ? -3.766 9.039 12.664 1 95.12 122 THR B O 1
ATOM 2098 N N . ALA B 1 123 ? -2.197 7.496 12.445 1 92.94 123 ALA B N 1
ATOM 2099 C CA . ALA B 1 123 ? -1.152 8.398 12.93 1 92.94 123 ALA B CA 1
ATOM 2100 C C . ALA B 1 123 ? -1.032 9.625 12.023 1 92.94 123 ALA B C 1
ATOM 2102 O O . ALA B 1 123 ? -0.856 10.742 12.516 1 92.94 123 ALA B O 1
ATOM 2103 N N . ASN B 1 124 ? -1.074 9.359 10.781 1 91.94 124 ASN B N 1
ATOM 2104 C CA . ASN B 1 124 ? -1.01 10.453 9.82 1 91.94 124 ASN B CA 1
ATOM 2105 C C . ASN B 1 124 ? -2.168 11.43 10 1 91.94 124 ASN B C 1
ATOM 2107 O O . ASN B 1 124 ? -1.96 12.641 10.062 1 91.94 124 ASN B O 1
ATOM 2111 N N . TRP B 1 125 ? -3.297 10.938 10.133 1 92.25 125 TRP B N 1
ATOM 2112 C CA . TRP B 1 125 ? -4.488 11.758 10.336 1 92.25 125 TRP B CA 1
ATOM 2113 C C . TRP B 1 125 ? -4.395 12.531 11.648 1 92.25 125 TRP B C 1
ATOM 2115 O O . TRP B 1 125 ? -4.688 13.734 11.688 1 92.25 125 TRP B O 1
ATOM 2125 N N . ASP B 1 126 ? -4.004 11.891 12.641 1 94.69 126 ASP B N 1
ATOM 2126 C CA . ASP B 1 126 ? -3.893 12.523 13.953 1 94.69 126 ASP B CA 1
ATOM 2127 C C . ASP B 1 126 ? -2.869 13.656 13.93 1 94.69 126 ASP B C 1
ATOM 2129 O O . ASP B 1 126 ? -3.088 14.711 14.531 1 94.69 126 ASP B O 1
ATOM 2133 N N . GLU B 1 127 ? -1.825 13.367 13.312 1 95.81 127 GLU B N 1
ATOM 2134 C CA . GLU B 1 127 ? -0.795 14.398 13.203 1 95.81 127 GLU B CA 1
ATOM 2135 C C . GLU B 1 127 ? -1.315 15.625 12.461 1 95.81 127 GLU B C 1
ATOM 2137 O O . GLU B 1 127 ? -1.122 16.75 12.914 1 95.81 127 GLU B O 1
ATOM 2142 N N . LYS B 1 128 ? -1.981 15.461 11.391 1 95.38 128 LYS B N 1
ATOM 2143 C CA . LYS B 1 128 ? -2.529 16.578 10.617 1 95.38 128 LYS B CA 1
ATOM 2144 C C . LYS B 1 128 ? -3.592 17.328 11.414 1 95.38 128 LYS B C 1
ATOM 2146 O O . LYS B 1 128 ? -3.629 18.562 11.406 1 95.38 128 LYS B O 1
ATOM 2151 N N . LYS B 1 129 ? -4.328 16.594 12.039 1 95.38 129 LYS B N 1
ATOM 2152 C CA . LYS B 1 129 ? -5.344 17.188 12.898 1 95.38 129 LYS B CA 1
ATOM 2153 C C . LYS B 1 129 ? -4.703 18.062 13.984 1 95.38 129 LYS B C 1
ATOM 2155 O O . LYS B 1 129 ? -5.152 19.172 14.234 1 95.38 129 LYS B O 1
ATOM 2160 N N . ALA B 1 130 ? -3.678 17.484 14.578 1 97.5 130 ALA B N 1
ATOM 2161 C CA . ALA B 1 130 ? -2.973 18.219 15.625 1 97.5 130 ALA B CA 1
ATOM 2162 C C . ALA B 1 130 ? -2.369 19.516 15.078 1 97.5 130 ALA B C 1
ATOM 2164 O O . ALA B 1 130 ? -2.416 20.562 15.742 1 97.5 130 ALA B O 1
ATOM 2165 N N . LEU B 1 131 ? -1.82 19.5 13.93 1 97.62 131 LEU B N 1
ATOM 2166 C CA . LEU B 1 131 ? -1.237 20.688 13.305 1 97.62 131 LEU B CA 1
ATOM 2167 C C . LEU B 1 131 ? -2.307 21.734 13.016 1 97.62 131 LEU B C 1
ATOM 2169 O O . LEU B 1 131 ? -2.094 22.922 13.25 1 97.62 131 LEU B O 1
ATOM 2173 N N . ARG B 1 132 ? -3.424 21.344 12.594 1 97.56 132 ARG B N 1
ATOM 2174 C CA . ARG B 1 132 ? -4.512 22.266 12.289 1 97.56 132 ARG B CA 1
ATOM 2175 C C . ARG B 1 132 ? -5.066 22.906 13.555 1 97.56 132 ARG B C 1
ATOM 2177 O O . ARG B 1 132 ? -5.414 24.094 13.562 1 97.56 132 ARG B O 1
ATOM 2184 N N . ILE B 1 133 ? -5.152 22.125 14.539 1 97.5 133 ILE B N 1
ATOM 2185 C CA . ILE B 1 133 ? -5.609 22.656 15.82 1 97.5 133 ILE B CA 1
ATOM 2186 C C . ILE B 1 133 ? -4.637 23.719 16.328 1 97.5 133 ILE B C 1
ATOM 2188 O O . ILE B 1 133 ? -5.055 24.781 16.781 1 97.5 133 ILE B O 1
ATOM 2192 N N . ARG B 1 134 ? -3.416 23.344 16.25 1 97.31 134 ARG B N 1
ATOM 2193 C CA . ARG B 1 134 ? -2.393 24.281 16.672 1 97.31 134 ARG B CA 1
ATOM 2194 C C . ARG B 1 134 ? -2.502 25.594 15.891 1 97.31 134 ARG B C 1
ATOM 2196 O O . ARG B 1 134 ? -2.361 26.672 16.469 1 97.31 134 ARG B O 1
ATOM 2203 N N . ILE B 1 135 ? -2.75 25.516 14.672 1 97.31 135 ILE B N 1
ATOM 2204 C CA . ILE B 1 135 ? -2.895 26.688 13.82 1 97.31 135 ILE B CA 1
ATOM 2205 C C . ILE B 1 135 ? -4.094 27.516 14.281 1 97.31 135 ILE B C 1
ATOM 2207 O O . ILE B 1 135 ? -3.992 28.734 14.438 1 97.31 135 ILE B O 1
ATOM 2211 N N . LYS B 1 136 ? -5.125 26.875 14.508 1 97.06 136 LYS B N 1
ATOM 2212 C CA . LYS B 1 136 ? -6.324 27.578 14.961 1 97.06 136 LYS B CA 1
ATOM 2213 C C . LYS B 1 136 ? -6.078 28.266 16.297 1 97.06 136 LYS B C 1
ATOM 2215 O O . LYS B 1 136 ? -6.543 29.391 16.531 1 97.06 136 LYS B O 1
ATOM 2220 N N . GLU B 1 137 ? -5.453 27.609 17.156 1 96.38 137 GLU B N 1
ATOM 2221 C CA . GLU B 1 137 ? -5.121 28.188 18.453 1 96.38 137 GLU B CA 1
ATOM 2222 C C . GLU B 1 137 ? -4.258 29.438 18.312 1 96.38 137 GLU B C 1
ATOM 2224 O O . GLU B 1 137 ? -4.512 30.453 18.953 1 96.38 137 GLU B O 1
ATOM 2229 N N . LEU B 1 138 ? -3.322 29.359 17.484 1 96.06 138 LEU B N 1
ATOM 2230 C CA . LEU B 1 138 ? -2.438 30.5 17.266 1 96.06 138 LEU B CA 1
ATOM 2231 C C . LEU B 1 138 ? -3.186 31.641 16.594 1 96.06 138 LEU B C 1
ATOM 2233 O O . LEU B 1 138 ? -2.973 32.812 16.938 1 96.06 138 LEU B O 1
ATOM 2237 N N . GLU B 1 139 ? -4.004 31.281 15.664 1 95.69 139 GLU B N 1
ATOM 2238 C CA . GLU B 1 139 ? -4.805 32.312 15 1 95.69 139 GLU B CA 1
ATOM 2239 C C . GLU B 1 139 ? -5.707 33.031 16 1 95.69 139 GLU B C 1
ATOM 2241 O O . GLU B 1 139 ? -5.871 34.25 15.922 1 95.69 139 GLU B O 1
ATOM 2246 N N . ARG B 1 140 ? -6.234 32.344 16.891 1 95.44 140 ARG B N 1
ATOM 2247 C CA . ARG B 1 140 ? -7.082 32.938 17.922 1 95.44 140 ARG B CA 1
ATOM 2248 C C . ARG B 1 140 ? -6.273 33.844 18.828 1 95.44 140 ARG B C 1
ATOM 2250 O O . ARG B 1 140 ? -6.766 34.906 19.25 1 95.44 140 ARG B O 1
ATOM 2257 N N . GLN B 1 141 ? -5.203 33.375 19.109 1 92.75 141 GLN B N 1
ATOM 2258 C CA . GLN B 1 141 ? -4.336 34.188 19.969 1 92.75 141 GLN B CA 1
ATOM 2259 C C . GLN B 1 141 ? -3.986 35.5 19.297 1 92.75 141 GLN B C 1
ATOM 2261 O O . GLN B 1 141 ? -3.904 36.562 19.953 1 92.75 141 GLN B O 1
ATOM 2266 N N . ILE B 1 142 ? -3.809 35.5 18.016 1 92 142 ILE B N 1
ATOM 2267 C CA . ILE B 1 142 ? -3.463 36.688 17.266 1 92 142 ILE B CA 1
ATOM 2268 C C . ILE B 1 142 ? -4.695 37.594 17.109 1 92 142 ILE B C 1
ATOM 2270 O O . ILE B 1 142 ? -4.598 38.812 17.234 1 92 142 ILE B O 1
ATOM 2274 N N . GLU B 1 143 ? -5.844 36.938 16.781 1 89.5 143 GLU B N 1
ATOM 2275 C CA . GLU B 1 143 ? -7.07 37.719 16.656 1 89.5 143 GLU B CA 1
ATOM 2276 C C . GLU B 1 143 ? -7.48 38.312 17.984 1 89.5 143 GLU B C 1
ATOM 2278 O O . GLU B 1 143 ? -8.086 39.406 18.031 1 89.5 143 GLU B O 1
ATOM 2283 N N . GLY B 1 144 ? -7.441 37.438 18.953 1 79.75 144 GLY B N 1
ATOM 2284 C CA . GLY B 1 144 ? -7.781 38 20.266 1 79.75 144 GLY B CA 1
ATOM 2285 C C . GLY B 1 144 ? -6.777 39 20.766 1 79.75 144 GLY B C 1
ATOM 2286 O O . GLY B 1 144 ? -6.984 39.625 21.812 1 79.75 144 GLY B O 1
ATOM 2287 N N . HIS B 1 145 ? -5.523 39.031 20.188 1 57.88 145 HIS B N 1
ATOM 2288 C CA . HIS B 1 145 ? -4.633 40.125 20.531 1 57.88 145 HIS B CA 1
ATOM 2289 C C . HIS B 1 145 ? -4.82 41.312 19.562 1 57.88 145 HIS B C 1
ATOM 2291 O O . HIS B 1 145 ? -5.145 41.125 18.391 1 57.88 145 HIS B O 1
#

Organism: Corynebacterium glutamicum (strain ATCC 13032 / DSM 20300 / JCM 1318 / BCRC 11384 / CCUG 27702 / LMG 3730 / NBRC 12168 / NCIMB 10025 / NRRL B-2784 / 534) (NC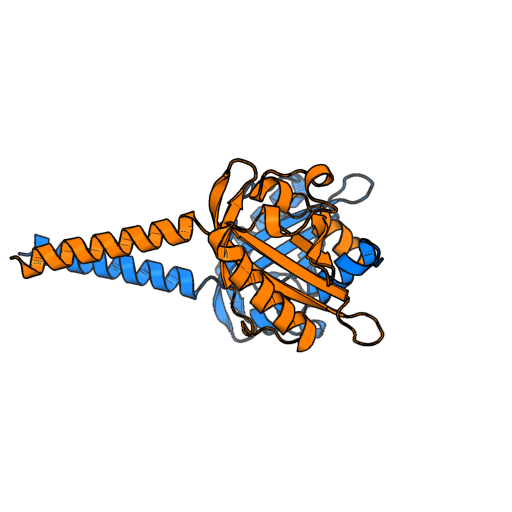BI:txid196627)

Radius of gyration: 21.12 Å; Cα contacts (8 Å, |Δi|>4): 493; chains: 2; bounding box: 50×64×42 Å

Nearest PDB structures (foldseek):
  8js5-assembly1_B  TM=8.509E-01  e=8.516E-11  Bradyrhizobium diazoefficiens USDA 110
  2vv6-assembly1_A  TM=8.962E-01  e=4.615E-09  Bradyrhizobium japonicum
  1d06-assembly1_A  TM=8.287E-01  e=1.040E-09  Sinorhizobium meliloti
  1vb6-assembly1_A  TM=8.904E-01  e=5.519E-09  Escherichia coli K-12
  9ce0-assembly1_B  TM=8.075E-01  e=1.888E-09  Escherichia coli

pLDDT: mean 92.51, std 8.86, range [54.34, 98.62]